Protein AF-R6DMI3-F1 (afdb_monomer)

Radius of gyration: 18.95 Å; Cα contacts (8 Å, |Δi|>4): 277; chains: 1; bounding box: 44×50×49 Å

Secondary structure (DSSP, 8-state):
-HHHHHHHHHHHHHHHHHHHHHTTS-TTS--EEEEEE-SS-HHHHTTTGGG--TT-EEEEEEETT-HHHH-HHHHHHHHTT-SSEEEEEEE-SSTTHHHHHHHHHHHHHHHHT--SEEEEE-S-THHHHHHHHHHTT--TT-EEEEESSHHHHHHH-GGG--SHHHHHHHHHHHHTHHHHHHHHHHHTS-TT-THHHHHHHHHHHHHHTTT--

Mean predicted aligned error: 10.92 Å

Foldseek 3Di:
DVLVVLVLVLVLVVVLVVLLVVPPDDPQAAEEEEQEACDPPNPQAAPLQLLFALRYEYEYEDEPPDPQVVDPVNVVVSVVSHNYHYHYHYFHDDVCRSVVVSLVVLLVCQVVVSHAEYEHADPDCVVVVSQVVSVVVHDPRHHYYYDPYVLVVCSVRVSRRNDPVSSLSSLCVVVPPVSVVVSVVVVPDDPPDPCVVVVSVVSVVVSVVVVVD

pLDDT: mean 75.06, std 20.6, range [31.08, 97.75]

Structure (mmCIF, N/CA/C/O backbone):
data_AF-R6DMI3-F1
#
_entry.id   AF-R6DMI3-F1
#
loop_
_atom_site.group_PDB
_atom_site.id
_atom_site.type_symbol
_atom_site.label_atom_id
_atom_site.label_alt_id
_atom_site.label_comp_id
_atom_site.label_asym_id
_atom_site.label_entity_id
_atom_site.label_seq_id
_atom_site.pdbx_PDB_ins_code
_atom_site.Cartn_x
_atom_site.Cartn_y
_atom_site.Cartn_z
_atom_site.occupancy
_atom_site.B_iso_or_equiv
_atom_site.auth_seq_id
_atom_site.auth_comp_id
_atom_site.auth_asym_id
_atom_site.auth_atom_id
_atom_site.pdbx_PDB_model_num
ATOM 1 N N . MET A 1 1 ? -0.113 27.212 10.946 1.00 39.00 1 MET A N 1
ATOM 2 C CA . MET A 1 1 ? 0.237 25.784 11.176 1.00 39.00 1 MET A CA 1
ATOM 3 C C . MET A 1 1 ? -0.730 25.039 12.102 1.00 39.00 1 MET A C 1
ATOM 5 O O . MET A 1 1 ? -1.186 23.983 11.696 1.00 39.00 1 MET A O 1
ATOM 9 N N . LYS A 1 2 ? -1.095 25.550 13.293 1.00 35.56 2 LYS A N 1
ATOM 10 C CA . LYS A 1 2 ? -1.994 24.836 14.233 1.00 35.56 2 LYS A CA 1
ATOM 11 C C . LYS A 1 2 ? -3.447 24.640 13.743 1.00 35.56 2 LYS A C 1
ATOM 13 O O . LYS A 1 2 ? -4.029 23.612 14.059 1.00 35.56 2 LYS A O 1
ATOM 18 N N . SER A 1 3 ? -4.011 25.569 12.961 1.00 38.94 3 SER A N 1
ATOM 19 C CA . SER A 1 3 ? -5.392 25.459 12.429 1.00 38.94 3 SER A CA 1
ATOM 20 C C . SER A 1 3 ? -5.532 24.365 11.350 1.00 38.94 3 SER A C 1
ATOM 22 O O . SER A 1 3 ? -6.476 23.583 11.394 1.00 38.94 3 SER A O 1
ATOM 24 N N . HIS A 1 4 ? -4.535 24.179 10.473 1.00 38.59 4 HIS A N 1
ATOM 25 C CA . HIS A 1 4 ? -4.580 23.125 9.445 1.00 38.59 4 HIS A CA 1
ATOM 26 C C . HIS A 1 4 ? -4.556 21.704 10.020 1.00 38.59 4 HIS A C 1
ATOM 28 O O . HIS A 1 4 ? -5.291 20.845 9.547 1.00 38.59 4 HIS A O 1
ATOM 34 N N . VAL A 1 5 ? -3.760 21.455 11.066 1.00 41.97 5 VAL A N 1
ATOM 35 C CA . VAL A 1 5 ? -3.725 20.146 11.750 1.00 41.97 5 VAL A CA 1
ATOM 36 C C . VAL A 1 5 ? -5.089 19.831 12.366 1.00 41.97 5 VAL A C 1
ATOM 38 O O . VAL A 1 5 ? -5.596 18.722 12.251 1.00 41.97 5 VAL A O 1
ATOM 41 N N . LEU A 1 6 ? -5.723 20.841 12.954 1.00 45.47 6 LEU A N 1
ATOM 42 C CA . LEU A 1 6 ? -7.049 20.760 13.557 1.00 45.47 6 LEU A CA 1
ATOM 43 C C . LEU A 1 6 ? -8.146 20.457 12.524 1.00 45.47 6 LEU A C 1
ATOM 45 O O . LEU A 1 6 ? -9.010 19.617 12.767 1.00 45.47 6 LEU A O 1
ATOM 49 N N . PHE A 1 7 ? -8.089 21.107 11.360 1.00 44.50 7 PHE A N 1
ATOM 50 C CA . PHE A 1 7 ? -9.008 20.877 10.244 1.00 44.50 7 PHE A CA 1
ATOM 51 C C . PHE A 1 7 ? -8.856 19.471 9.644 1.00 44.50 7 PHE A C 1
ATOM 53 O O . PHE A 1 7 ? -9.854 18.819 9.327 1.00 44.50 7 PHE A O 1
ATOM 60 N N . ILE A 1 8 ? -7.619 18.968 9.557 1.00 49.47 8 ILE A N 1
ATOM 61 C CA . ILE A 1 8 ? -7.330 17.593 9.134 1.00 49.47 8 ILE A CA 1
ATOM 62 C C . ILE A 1 8 ? -7.933 16.603 10.131 1.00 49.47 8 ILE A C 1
ATOM 64 O O . ILE A 1 8 ? -8.658 15.709 9.714 1.00 49.47 8 ILE A O 1
ATOM 68 N N . VAL A 1 9 ? -7.727 16.797 11.440 1.00 52.97 9 VAL A N 1
ATOM 69 C CA . VAL A 1 9 ? -8.314 15.936 12.485 1.00 52.97 9 VAL A CA 1
ATOM 70 C C . VAL A 1 9 ? -9.844 15.970 12.453 1.00 52.97 9 VAL A C 1
ATOM 72 O O . VAL A 1 9 ? -10.480 14.928 12.583 1.00 52.97 9 VAL A O 1
ATOM 75 N N . HIS A 1 10 ? -10.445 17.141 12.234 1.00 50.00 10 HIS A N 1
ATOM 76 C CA . HIS A 1 10 ? -11.896 17.291 12.114 1.00 50.00 10 HIS A CA 1
ATOM 77 C C . HIS A 1 10 ? -12.468 16.507 10.931 1.00 50.00 10 HIS A C 1
ATOM 79 O O . HIS A 1 10 ? -13.370 15.692 11.116 1.00 50.00 10 HIS A O 1
ATOM 85 N N . THR A 1 11 ? -11.923 16.735 9.735 1.00 51.03 11 THR A N 1
ATOM 86 C CA . THR A 1 11 ? -12.372 16.088 8.493 1.00 51.03 11 THR A CA 1
ATOM 87 C C . THR A 1 11 ? -12.155 14.578 8.565 1.00 51.03 11 THR A C 1
ATOM 89 O O . THR A 1 11 ? -13.016 13.794 8.178 1.00 51.03 11 THR A O 1
ATOM 92 N N . PHE A 1 12 ? -11.030 14.166 9.144 1.00 58.06 12 PHE A N 1
ATOM 93 C CA . PHE A 1 12 ? -10.654 12.772 9.319 1.00 58.06 12 PHE A CA 1
ATOM 94 C C . PHE A 1 12 ? -11.589 12.024 10.281 1.00 58.06 12 PHE A C 1
ATOM 96 O O . PHE A 1 12 ? -12.126 10.977 9.925 1.00 58.06 12 PHE A O 1
ATOM 103 N N . CYS A 1 13 ? -11.861 12.580 11.467 1.00 57.41 13 CYS A N 1
ATOM 104 C CA . CYS A 1 13 ? -12.809 11.985 12.410 1.00 57.41 13 CYS A CA 1
ATOM 105 C C . CYS A 1 13 ? -14.237 11.950 11.841 1.00 57.41 13 CYS A C 1
ATOM 107 O O . CYS A 1 13 ? -14.938 10.960 12.036 1.00 57.41 13 CYS A O 1
ATOM 109 N N . TYR A 1 14 ? -14.661 13.004 11.132 1.00 53.22 14 TYR A N 1
ATOM 110 C CA . TYR A 1 14 ? -15.992 13.088 10.525 1.00 53.22 14 TYR A CA 1
ATOM 111 C C . TYR A 1 14 ? -16.196 12.028 9.434 1.00 53.22 14 TYR A C 1
ATOM 113 O O . TYR A 1 14 ? -17.167 11.277 9.500 1.00 53.22 14 TYR A O 1
ATOM 121 N N . ASN A 1 15 ? -15.247 11.894 8.502 1.00 53.28 15 ASN A N 1
ATOM 122 C CA . ASN A 1 15 ? -15.331 10.913 7.416 1.00 53.28 15 ASN A CA 1
ATOM 123 C C . ASN A 1 15 ? -15.315 9.472 7.948 1.00 53.28 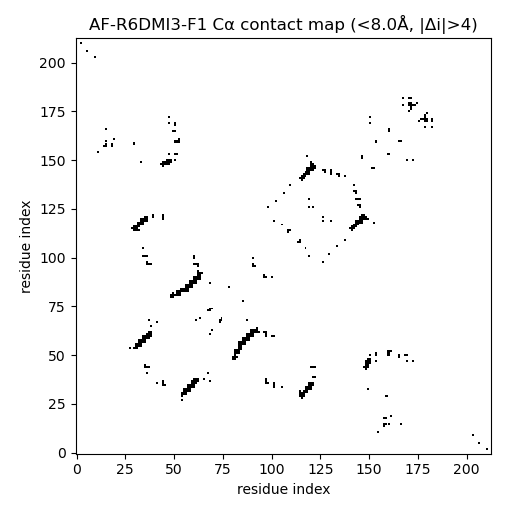15 ASN A C 1
ATOM 125 O O . ASN A 1 15 ? -16.103 8.640 7.506 1.00 53.28 15 ASN A O 1
ATOM 129 N N . ILE A 1 16 ? -14.483 9.178 8.953 1.00 55.62 16 ILE A N 1
ATOM 130 C CA . ILE A 1 16 ? -14.433 7.852 9.592 1.00 55.62 16 ILE A CA 1
ATOM 131 C C . ILE A 1 16 ? -15.749 7.505 10.303 1.00 55.62 16 ILE A C 1
ATOM 133 O O . ILE A 1 16 ? -16.222 6.371 10.227 1.00 55.62 16 ILE A O 1
ATOM 137 N N . LEU A 1 17 ? -16.365 8.474 10.985 1.00 52.34 17 LEU A N 1
ATOM 138 C CA . LEU A 1 17 ? -17.671 8.291 11.626 1.00 52.34 17 LEU A CA 1
ATOM 139 C C . LEU A 1 17 ? -18.786 8.072 10.604 1.00 52.34 17 LEU A C 1
ATOM 141 O O . LEU A 1 17 ? -19.656 7.232 10.826 1.00 52.34 17 LEU A O 1
ATOM 145 N N . GLU A 1 18 ? -18.756 8.796 9.488 1.00 49.81 18 GLU A N 1
ATOM 146 C CA . GLU A 1 18 ? -19.717 8.617 8.403 1.00 49.81 18 GLU A CA 1
ATOM 147 C C . GLU A 1 18 ? -19.586 7.229 7.758 1.00 49.81 18 GLU A C 1
ATOM 149 O O . GLU A 1 18 ? -20.588 6.560 7.518 1.00 49.81 18 GLU A O 1
ATOM 154 N N . ILE A 1 19 ? -18.360 6.738 7.578 1.00 51.06 19 ILE A N 1
ATOM 155 C CA . ILE A 1 19 ? -18.078 5.378 7.105 1.00 51.06 19 ILE A CA 1
ATOM 156 C C . ILE A 1 19 ? -18.616 4.318 8.063 1.00 51.06 19 ILE A C 1
ATOM 158 O O . ILE A 1 19 ? -19.260 3.371 7.616 1.00 51.06 19 ILE A O 1
ATOM 162 N N . ARG A 1 20 ? -18.424 4.490 9.378 1.00 46.38 20 ARG A N 1
ATOM 163 C CA . ARG A 1 20 ? -18.971 3.574 10.394 1.00 46.38 20 ARG A CA 1
ATOM 164 C C . ARG A 1 20 ? -20.503 3.538 10.361 1.00 46.38 20 ARG A C 1
ATOM 166 O O . ARG A 1 20 ? -21.088 2.489 10.603 1.00 46.38 20 ARG A O 1
ATOM 173 N N . LEU A 1 21 ? -21.145 4.662 10.032 1.00 42.94 21 LEU A N 1
ATOM 174 C CA . LEU A 1 21 ? -22.599 4.755 9.853 1.00 42.94 21 LEU A CA 1
ATOM 175 C C . LEU A 1 21 ? -23.078 4.169 8.512 1.00 42.94 21 LEU A C 1
ATOM 177 O O . LEU A 1 21 ? -24.191 3.656 8.446 1.00 42.94 21 LEU A O 1
ATOM 181 N N . ARG A 1 22 ? -22.251 4.208 7.459 1.00 43.84 22 ARG A N 1
ATOM 182 C CA . ARG A 1 22 ? -22.555 3.628 6.136 1.00 43.84 22 ARG A CA 1
ATOM 183 C C . ARG A 1 22 ? -22.272 2.120 6.048 1.00 43.84 22 ARG A C 1
ATOM 185 O O . ARG A 1 22 ? -22.816 1.462 5.165 1.00 43.84 22 ARG A O 1
ATOM 192 N N . LYS A 1 23 ? -21.495 1.547 6.977 1.00 46.97 23 LYS A N 1
ATOM 193 C CA . LYS A 1 23 ? -21.085 0.125 7.015 1.00 46.97 23 LYS A CA 1
ATOM 194 C C . LYS A 1 23 ? -22.177 -0.879 7.415 1.00 46.97 23 LYS A C 1
ATOM 196 O O . LYS A 1 23 ? -21.903 -1.897 8.040 1.00 46.97 23 LYS A O 1
ATOM 201 N N . VAL A 1 24 ? -23.418 -0.614 7.015 1.00 46.47 24 VAL A N 1
ATOM 202 C CA . VAL A 1 24 ? -24.491 -1.615 7.034 1.00 46.47 24 VAL A CA 1
ATOM 203 C C . VAL A 1 24 ? -24.599 -2.347 5.689 1.00 46.47 24 VAL A C 1
ATOM 205 O O . VAL A 1 24 ? -25.238 -3.390 5.664 1.00 46.47 24 VAL A O 1
ATOM 208 N N . HIS A 1 25 ? -23.949 -1.919 4.593 1.00 38.81 25 HIS A N 1
ATOM 209 C CA . HIS A 1 25 ? -24.013 -2.641 3.308 1.00 38.81 25 HIS A CA 1
ATOM 210 C C . HIS A 1 25 ? -22.678 -2.721 2.529 1.00 38.81 25 HIS A C 1
ATOM 212 O O . HIS A 1 25 ? -22.048 -1.709 2.241 1.00 38.81 25 HIS A O 1
ATOM 218 N N . ASN A 1 26 ? -22.377 -3.960 2.112 1.00 47.69 26 ASN A N 1
ATOM 219 C CA . ASN A 1 26 ? -21.522 -4.445 1.014 1.00 47.69 26 ASN A CA 1
ATOM 220 C C . ASN A 1 26 ? -19.988 -4.570 1.217 1.00 47.69 26 ASN A C 1
ATOM 222 O O . ASN A 1 26 ? -19.221 -3.632 1.024 1.00 47.69 26 ASN A O 1
ATOM 226 N N . GLU A 1 27 ? -19.537 -5.799 1.504 1.00 48.25 27 GLU A N 1
ATOM 227 C CA . GLU A 1 27 ? -18.136 -6.203 1.748 1.00 48.25 27 GLU A CA 1
ATOM 228 C C . GLU A 1 27 ? -17.270 -6.324 0.474 1.00 48.25 27 GLU A C 1
ATOM 230 O O . GLU A 1 27 ? -16.048 -6.384 0.565 1.00 48.25 27 GLU A O 1
ATOM 235 N N . ARG A 1 28 ? -17.868 -6.347 -0.727 1.00 46.28 28 ARG A N 1
ATOM 236 C CA . ARG A 1 28 ? -17.134 -6.542 -1.999 1.00 46.28 28 ARG A CA 1
ATOM 237 C C . ARG A 1 28 ? -16.813 -5.262 -2.767 1.00 46.28 28 ARG A C 1
ATOM 239 O O . ARG A 1 28 ? -16.091 -5.310 -3.754 1.00 46.28 28 ARG A O 1
ATOM 246 N N . GLU A 1 29 ? -17.344 -4.119 -2.348 1.00 56.66 29 GLU A N 1
ATOM 247 C CA . GLU A 1 29 ? -17.316 -2.905 -3.167 1.00 56.66 29 GLU A CA 1
ATOM 248 C C . GLU A 1 29 ? -16.118 -1.974 -2.940 1.00 56.66 29 GLU A C 1
ATOM 250 O O . GLU A 1 29 ? -15.987 -1.016 -3.693 1.00 56.66 29 GLU A O 1
ATOM 255 N N . ASN A 1 30 ? -15.241 -2.224 -1.962 1.00 62.28 30 ASN A N 1
ATOM 256 C CA . ASN A 1 30 ? -14.213 -1.254 -1.541 1.00 62.28 30 ASN A CA 1
ATOM 257 C C . ASN A 1 30 ? -12.767 -1.780 -1.603 1.00 62.28 30 ASN A C 1
ATOM 259 O O . ASN A 1 30 ? -11.910 -1.268 -0.892 1.00 62.28 30 ASN A O 1
ATOM 263 N N . MET A 1 31 ? -12.477 -2.795 -2.425 1.00 80.75 31 MET A N 1
ATOM 264 C CA . MET A 1 31 ? -11.120 -3.346 -2.524 1.00 80.75 31 MET A CA 1
ATOM 265 C C . MET A 1 31 ? -10.134 -2.344 -3.143 1.00 80.75 31 MET A C 1
ATOM 267 O O . MET A 1 31 ? -10.324 -1.903 -4.286 1.00 80.75 31 MET A O 1
ATOM 271 N N . ALA A 1 32 ? -9.050 -2.057 -2.413 1.00 89.56 32 ALA A N 1
ATOM 272 C CA . ALA A 1 32 ? -7.909 -1.297 -2.904 1.00 89.56 32 ALA A CA 1
ATOM 273 C C . ALA A 1 32 ? -6.692 -2.202 -3.168 1.00 89.56 32 ALA A C 1
ATOM 275 O O . ALA A 1 32 ? -6.396 -3.133 -2.417 1.00 89.56 32 ALA A O 1
ATOM 276 N N . ILE A 1 33 ? -5.952 -1.899 -4.236 1.00 94.56 33 ILE A N 1
ATOM 277 C CA . ILE A 1 33 ? -4.694 -2.572 -4.576 1.00 94.56 33 ILE A CA 1
ATOM 278 C C . ILE A 1 33 ? -3.533 -1.595 -4.406 1.00 94.56 33 ILE A C 1
ATOM 280 O O . ILE A 1 33 ? -3.524 -0.510 -4.986 1.00 94.56 33 ILE A O 1
ATOM 284 N N . TYR A 1 34 ? -2.516 -2.003 -3.654 1.00 96.38 34 TYR A N 1
ATOM 285 C CA . TYR A 1 34 ? -1.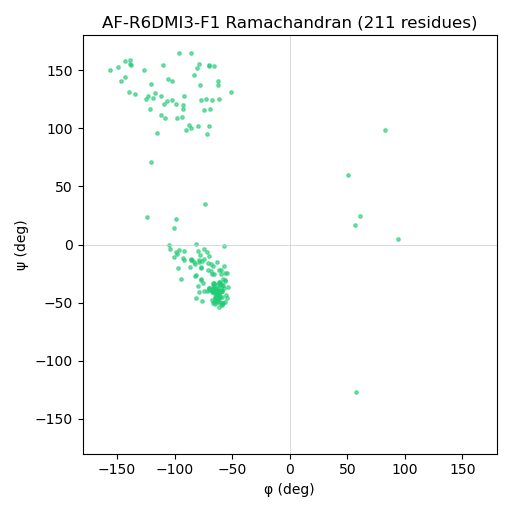304 -1.234 -3.398 1.00 96.38 34 TYR A CA 1
ATOM 286 C C . TYR A 1 34 ? -0.126 -1.851 -4.152 1.00 96.38 34 TYR A C 1
ATOM 288 O O . TYR A 1 34 ? 0.374 -2.913 -3.781 1.00 96.38 34 TYR A O 1
ATOM 296 N N . PHE A 1 35 ? 0.348 -1.172 -5.194 1.00 97.56 35 PHE A N 1
ATOM 297 C CA . PHE A 1 35 ? 1.563 -1.532 -5.920 1.00 97.56 35 PHE A CA 1
ATOM 298 C C . PHE A 1 35 ? 2.756 -0.773 -5.356 1.00 97.56 35 PHE A C 1
ATOM 300 O O . PHE A 1 35 ? 2.854 0.439 -5.521 1.00 97.56 35 PHE A O 1
ATOM 307 N N . ILE A 1 36 ? 3.652 -1.480 -4.673 1.00 96.94 36 ILE A N 1
ATOM 308 C CA . ILE A 1 36 ? 4.747 -0.877 -3.914 1.00 96.94 36 ILE A CA 1
ATOM 309 C C . ILE A 1 36 ? 6.057 -0.982 -4.683 1.00 96.94 36 ILE A C 1
ATOM 311 O O . ILE A 1 36 ? 6.504 -2.086 -5.001 1.00 96.94 36 ILE A O 1
ATOM 315 N N . ASP A 1 37 ? 6.698 0.167 -4.895 1.00 95.31 37 ASP A N 1
ATOM 316 C CA . ASP A 1 37 ? 8.117 0.250 -5.234 1.00 95.31 37 ASP A CA 1
ATOM 317 C C . ASP A 1 37 ? 8.940 -0.138 -4.001 1.00 95.31 37 ASP A C 1
ATOM 319 O O . ASP A 1 37 ? 9.059 0.614 -3.032 1.00 95.31 37 ASP A O 1
ATOM 323 N N . GLY A 1 38 ? 9.454 -1.362 -3.998 1.00 92.19 38 GLY A N 1
ATOM 324 C CA . GLY A 1 38 ? 10.183 -1.929 -2.874 1.00 92.19 38 GLY A CA 1
ATOM 325 C C . GLY A 1 38 ? 11.672 -1.584 -2.839 1.00 92.19 38 GLY A C 1
ATOM 326 O O . GLY A 1 38 ? 12.322 -1.827 -1.820 1.00 92.19 38 GLY A O 1
ATOM 327 N N . ASP A 1 39 ? 12.251 -1.047 -3.911 1.00 87.25 39 ASP A N 1
ATOM 328 C CA . ASP A 1 39 ? 13.692 -0.765 -3.958 1.00 87.25 39 ASP A CA 1
ATOM 329 C C . ASP A 1 39 ? 14.051 0.529 -3.236 1.00 87.25 39 ASP A C 1
ATOM 331 O O . ASP A 1 39 ? 15.072 0.599 -2.545 1.00 87.25 39 ASP A O 1
ATOM 335 N N . ASN A 1 40 ? 13.173 1.521 -3.323 1.00 78.50 40 ASN A N 1
ATOM 336 C CA . ASN A 1 40 ? 13.351 2.795 -2.657 1.00 78.50 40 ASN A CA 1
ATOM 337 C C . ASN A 1 40 ? 12.664 2.753 -1.287 1.00 78.50 40 ASN A C 1
ATOM 339 O O . ASN A 1 40 ? 11.455 2.618 -1.200 1.00 78.50 40 ASN A O 1
ATOM 343 N N . ASN A 1 41 ? 13.418 2.878 -0.192 1.00 83.38 41 ASN A N 1
ATOM 344 C CA . ASN A 1 41 ? 12.871 2.998 1.170 1.00 83.38 41 ASN A CA 1
ATOM 345 C C . ASN A 1 41 ? 11.831 1.914 1.562 1.00 83.38 41 ASN A C 1
ATOM 347 O O . ASN A 1 41 ? 10.717 2.244 1.981 1.00 83.38 41 ASN A O 1
ATOM 351 N N . PRO A 1 42 ? 12.196 0.616 1.546 1.00 83.88 42 PRO A N 1
ATOM 352 C CA . PRO A 1 42 ? 11.257 -0.504 1.706 1.00 83.88 42 PRO A CA 1
ATOM 353 C C . PRO A 1 42 ? 10.418 -0.467 2.995 1.00 83.88 42 PRO A C 1
ATOM 355 O O . PRO A 1 42 ? 9.279 -0.925 3.032 1.00 83.88 42 PRO A O 1
ATOM 358 N N . LYS A 1 43 ? 10.964 0.088 4.082 1.00 89.69 43 LYS A N 1
ATOM 359 C CA . LYS A 1 43 ? 10.244 0.225 5.358 1.00 89.69 43 LYS A CA 1
ATOM 360 C C . LYS A 1 43 ? 9.309 1.431 5.400 1.00 89.69 43 LYS A C 1
ATOM 362 O O . LYS A 1 43 ? 8.370 1.432 6.186 1.00 89.69 43 LYS A O 1
ATOM 367 N N . GLU A 1 44 ? 9.595 2.466 4.615 1.00 90.19 44 GLU A N 1
ATOM 368 C CA . GLU A 1 44 ? 8.802 3.694 4.611 1.00 90.19 44 GLU A CA 1
ATOM 369 C C . GLU A 1 44 ? 7.501 3.480 3.846 1.00 90.19 44 GLU A C 1
ATOM 371 O O . GLU A 1 44 ? 6.427 3.762 4.370 1.00 90.19 44 GLU A O 1
ATOM 376 N N . HIS A 1 45 ? 7.590 2.914 2.641 1.00 92.94 45 HIS A N 1
ATOM 377 C CA . HIS A 1 45 ? 6.435 2.743 1.762 1.00 92.94 45 HIS A CA 1
ATOM 378 C C . HIS A 1 45 ? 5.351 1.843 2.377 1.00 92.94 45 HIS A C 1
ATOM 380 O O . HIS A 1 45 ? 4.162 2.098 2.196 1.00 92.94 45 HIS A O 1
ATOM 386 N N . ILE A 1 46 ? 5.741 0.853 3.187 1.00 93.94 46 ILE A N 1
ATOM 387 C CA . ILE A 1 46 ? 4.802 -0.054 3.867 1.00 93.94 46 ILE A CA 1
ATOM 388 C C . ILE A 1 46 ? 4.182 0.521 5.154 1.00 93.94 46 ILE A C 1
ATOM 390 O O . ILE A 1 46 ? 3.411 -0.171 5.814 1.00 93.94 46 ILE A O 1
ATOM 394 N N . LYS A 1 47 ? 4.502 1.755 5.568 1.00 91.50 47 LYS A N 1
ATOM 395 C CA . LYS A 1 47 ? 3.896 2.333 6.780 1.00 91.50 47 LYS A CA 1
ATOM 396 C C . LYS A 1 47 ? 2.380 2.452 6.635 1.00 91.50 47 LYS A C 1
ATOM 398 O O . LYS A 1 47 ? 1.898 3.127 5.721 1.00 91.50 47 LYS A O 1
ATOM 403 N N . GLY A 1 48 ? 1.646 1.876 7.587 1.00 88.38 48 GLY A N 1
ATOM 404 C CA . GLY A 1 48 ? 0.188 1.809 7.570 1.00 88.38 48 GLY A CA 1
ATOM 405 C C . GLY A 1 48 ? -0.369 0.519 6.973 1.00 88.38 48 GLY A C 1
ATOM 406 O O . GLY A 1 48 ? -1.583 0.423 6.841 1.00 88.38 48 GLY A O 1
ATOM 407 N N . ILE A 1 49 ? 0.472 -0.462 6.619 1.00 93.19 49 ILE A N 1
ATOM 408 C CA . ILE A 1 49 ? 0.016 -1.774 6.130 1.00 93.19 49 ILE A CA 1
ATOM 409 C C . ILE A 1 49 ? -0.923 -2.470 7.124 1.00 93.19 49 ILE A C 1
ATOM 411 O O . ILE A 1 49 ? -1.843 -3.180 6.731 1.00 93.19 49 ILE A O 1
ATOM 415 N N . GLU A 1 50 ? -0.734 -2.214 8.415 1.00 90.75 50 GLU A N 1
ATOM 416 C CA . GLU A 1 50 ? -1.532 -2.757 9.509 1.00 90.75 50 GLU A CA 1
ATOM 417 C C . GLU A 1 50 ? -2.967 -2.213 9.587 1.00 90.75 50 GLU A C 1
ATOM 419 O O . GLU A 1 50 ? -3.795 -2.711 10.348 1.00 90.75 50 GLU A O 1
ATOM 424 N N . LEU A 1 51 ? -3.272 -1.183 8.795 1.00 84.75 51 LEU A N 1
ATOM 425 C CA . LEU A 1 51 ? -4.598 -0.578 8.707 1.00 84.75 51 LEU A CA 1
ATOM 426 C C . LEU A 1 51 ? -5.467 -1.199 7.613 1.00 84.75 51 LEU A C 1
ATOM 428 O O . LEU A 1 51 ? -6.667 -0.934 7.592 1.00 84.75 51 LEU A O 1
ATOM 432 N N . LEU A 1 52 ? -4.874 -1.990 6.716 1.00 88.06 52 LEU A N 1
ATOM 433 C CA . LEU A 1 52 ? -5.581 -2.591 5.590 1.00 88.06 52 LEU A CA 1
ATOM 434 C C . LEU A 1 52 ? -6.549 -3.685 6.052 1.00 88.06 52 LEU A C 1
ATOM 436 O O . LEU A 1 52 ? -6.381 -4.280 7.124 1.00 88.06 52 LEU A O 1
ATOM 440 N N . ALA A 1 53 ? -7.596 -3.905 5.265 1.00 84.56 53 ALA A N 1
ATOM 441 C CA . ALA A 1 53 ? -8.604 -4.927 5.513 1.00 84.56 53 ALA A CA 1
ATOM 442 C C . ALA A 1 53 ? -8.291 -6.209 4.726 1.00 84.56 53 ALA A C 1
ATOM 444 O O . ALA A 1 53 ? -7.504 -6.199 3.782 1.00 84.56 53 ALA A O 1
ATOM 445 N N . ALA A 1 54 ? -8.942 -7.319 5.085 1.00 86.25 54 ALA A N 1
ATOM 446 C CA . ALA A 1 54 ? -8.746 -8.615 4.425 1.00 86.25 54 ALA A CA 1
ATOM 447 C C . ALA A 1 54 ? -9.082 -8.617 2.921 1.00 86.25 54 ALA A C 1
ATOM 449 O O . ALA A 1 54 ? -8.601 -9.475 2.185 1.00 86.25 54 ALA A O 1
ATOM 450 N N . GLY A 1 55 ? -9.908 -7.668 2.471 1.00 85.69 55 GLY A N 1
ATOM 451 C CA . GLY A 1 55 ? -10.230 -7.490 1.058 1.00 85.69 55 GLY A CA 1
ATOM 452 C C . GLY A 1 55 ? -9.136 -6.792 0.250 1.00 85.69 55 GLY A C 1
ATOM 453 O O . GLY A 1 55 ? -9.153 -6.919 -0.964 1.00 85.69 55 GLY A O 1
ATOM 454 N N . ASP A 1 56 ? -8.202 -6.072 0.879 1.00 90.31 56 ASP A N 1
ATOM 455 C CA . ASP A 1 56 ? -7.166 -5.317 0.168 1.00 90.31 56 ASP A CA 1
ATOM 456 C C . ASP A 1 56 ? -6.022 -6.220 -0.318 1.00 90.31 56 ASP A C 1
ATOM 458 O O . ASP A 1 56 ? -5.709 -7.260 0.272 1.00 90.31 56 ASP A O 1
ATOM 462 N N . GLU A 1 57 ? -5.325 -5.776 -1.367 1.00 94.69 57 GLU A N 1
ATOM 463 C CA . GLU A 1 57 ? -4.131 -6.450 -1.878 1.00 94.69 57 GLU A CA 1
ATOM 464 C C . GLU A 1 57 ? -2.900 -5.543 -1.836 1.00 94.69 57 GLU A C 1
ATOM 466 O O . GLU A 1 57 ? -2.932 -4.381 -2.236 1.00 94.69 57 GLU A O 1
ATOM 471 N N . VAL A 1 58 ? -1.763 -6.107 -1.437 1.00 96.69 58 VAL A N 1
ATOM 472 C CA . VAL A 1 58 ? -0.459 -5.443 -1.436 1.00 96.69 58 VAL A CA 1
ATOM 473 C C . VAL A 1 58 ? 0.505 -6.235 -2.305 1.00 96.69 58 VAL A C 1
ATOM 475 O O . VAL A 1 58 ? 0.870 -7.361 -1.983 1.00 96.69 58 VAL A O 1
ATOM 478 N N . HIS A 1 59 ? 0.979 -5.633 -3.390 1.00 97.75 59 HIS A N 1
ATOM 479 C CA . HIS A 1 59 ? 1.966 -6.230 -4.288 1.00 97.75 59 HIS A CA 1
ATOM 480 C C . HIS A 1 59 ? 3.276 -5.459 -4.187 1.00 97.75 59 HIS A C 1
ATOM 482 O O . HIS A 1 59 ? 3.375 -4.311 -4.616 1.00 97.75 59 HIS A O 1
ATOM 488 N N . ILE A 1 60 ? 4.295 -6.097 -3.620 1.00 97.75 60 ILE A N 1
ATOM 489 C CA . ILE A 1 60 ? 5.611 -5.500 -3.388 1.00 97.75 60 ILE A CA 1
ATOM 490 C C . ILE A 1 60 ? 6.547 -5.918 -4.514 1.00 97.75 60 ILE A C 1
ATOM 492 O O . ILE A 1 60 ? 6.959 -7.081 -4.578 1.00 97.75 60 ILE A O 1
ATOM 496 N N . PHE A 1 61 ? 6.897 -4.970 -5.381 1.00 97.12 61 PHE A N 1
ATOM 497 C CA . PHE A 1 61 ? 7.846 -5.167 -6.471 1.00 97.12 61 PHE A CA 1
ATOM 498 C C . PHE A 1 61 ? 9.245 -4.789 -6.007 1.00 97.12 61 PHE A C 1
ATOM 500 O O . PHE A 1 61 ? 9.455 -3.706 -5.475 1.00 97.12 61 PHE A O 1
ATOM 507 N N . TYR A 1 62 ? 10.216 -5.679 -6.184 1.00 95.94 62 TYR A N 1
ATOM 508 C CA . TYR A 1 62 ? 11.586 -5.434 -5.731 1.00 95.94 62 TYR A CA 1
ATOM 509 C C . TYR A 1 62 ? 12.591 -6.083 -6.669 1.00 95.94 62 TYR A C 1
ATOM 511 O O . TYR A 1 62 ? 12.379 -7.202 -7.151 1.00 95.94 62 TYR A O 1
ATOM 519 N N . ALA A 1 63 ? 13.704 -5.401 -6.928 1.00 94.00 63 ALA A N 1
ATOM 520 C CA . ALA A 1 63 ? 14.743 -5.957 -7.774 1.00 94.00 63 ALA A CA 1
ATOM 521 C C . ALA A 1 63 ? 15.457 -7.110 -7.069 1.00 94.00 63 ALA A C 1
ATOM 523 O O . ALA A 1 63 ? 15.582 -7.162 -5.844 1.00 94.00 63 ALA A O 1
ATOM 524 N N . ALA A 1 64 ? 16.020 -8.024 -7.854 1.00 89.88 64 ALA A N 1
ATOM 525 C CA . ALA A 1 64 ? 16.769 -9.162 -7.336 1.00 89.88 64 ALA A CA 1
ATOM 526 C C . ALA A 1 64 ? 17.963 -8.780 -6.438 1.00 89.88 64 ALA A C 1
ATOM 528 O O . ALA A 1 64 ? 18.426 -9.623 -5.677 1.00 89.88 64 ALA A O 1
ATOM 529 N N . LYS A 1 65 ? 18.451 -7.534 -6.509 1.00 89.31 65 LYS A N 1
ATOM 530 C CA . LYS A 1 65 ? 19.506 -6.986 -5.637 1.00 89.31 65 LYS A CA 1
ATOM 531 C C . LYS A 1 65 ? 19.013 -6.555 -4.245 1.00 89.31 65 LYS A C 1
ATOM 533 O O . LYS A 1 65 ? 19.831 -6.293 -3.368 1.00 89.31 65 LYS A O 1
ATOM 538 N N . ASN A 1 66 ? 17.702 -6.454 -4.030 1.00 89.00 66 ASN A N 1
ATOM 539 C CA . ASN A 1 66 ? 17.116 -5.960 -2.789 1.00 89.00 66 ASN A CA 1
ATOM 540 C C . ASN A 1 66 ? 17.110 -7.042 -1.703 1.00 89.00 66 ASN A C 1
ATOM 542 O O . ASN A 1 66 ? 16.273 -7.945 -1.679 1.00 89.00 66 ASN A O 1
ATOM 546 N N . THR A 1 67 ? 18.052 -6.940 -0.770 1.00 90.25 67 THR A N 1
ATOM 547 C CA . THR A 1 67 ? 18.241 -7.929 0.300 1.00 90.25 67 THR A CA 1
ATOM 548 C C . THR A 1 67 ? 17.131 -7.911 1.351 1.00 90.25 67 THR A C 1
ATOM 550 O O . THR A 1 67 ? 16.913 -8.924 2.018 1.00 90.25 67 THR A O 1
ATOM 553 N N . TYR A 1 68 ? 16.393 -6.803 1.492 1.00 93.06 68 TYR A N 1
ATOM 554 C CA . TYR A 1 68 ? 15.340 -6.681 2.497 1.00 93.06 68 TYR A CA 1
ATOM 555 C C . TYR A 1 68 ? 14.178 -7.633 2.201 1.00 93.06 68 TYR A C 1
ATOM 557 O O . TYR A 1 68 ? 13.807 -8.416 3.077 1.00 93.06 68 TYR A O 1
ATOM 565 N N . TYR A 1 69 ? 13.665 -7.627 0.968 1.00 93.75 69 TYR A N 1
ATOM 566 C CA . TYR A 1 69 ? 12.554 -8.493 0.554 1.00 93.75 69 TYR A CA 1
ATOM 567 C C . TYR A 1 69 ? 12.984 -9.889 0.091 1.00 93.75 69 TYR A C 1
ATOM 569 O O . TYR A 1 69 ? 12.144 -10.781 -0.000 1.00 93.75 69 TYR A O 1
ATOM 577 N N . LEU A 1 70 ? 14.279 -10.130 -0.142 1.00 92.31 70 LEU A N 1
ATOM 578 C CA . LEU A 1 70 ? 14.801 -11.495 -0.289 1.00 92.31 70 LEU A CA 1
ATOM 579 C C . LEU A 1 70 ? 14.741 -12.295 1.020 1.00 92.31 70 LEU A C 1
ATOM 581 O O . LEU A 1 70 ? 14.686 -13.520 0.986 1.00 92.31 70 LEU A O 1
ATOM 585 N N . SER A 1 71 ? 14.754 -11.622 2.172 1.00 94.62 71 SER A N 1
ATOM 586 C CA . SER A 1 71 ? 14.707 -12.286 3.471 1.00 94.62 71 SER A CA 1
ATOM 587 C C . SER A 1 71 ? 13.307 -12.815 3.790 1.00 94.62 71 SER A C 1
ATOM 589 O O . SER A 1 71 ? 12.383 -12.041 4.045 1.00 94.62 71 SER A O 1
ATOM 591 N N . ASP A 1 72 ? 13.168 -14.138 3.899 1.00 94.62 72 ASP A N 1
ATOM 592 C CA . ASP A 1 72 ? 11.936 -14.795 4.366 1.00 94.62 72 ASP A CA 1
ATOM 593 C C . ASP A 1 72 ? 11.452 -14.273 5.712 1.00 94.62 72 ASP A C 1
ATOM 595 O O . ASP A 1 72 ? 10.250 -14.129 5.928 1.00 94.62 72 ASP A O 1
ATOM 599 N N . LYS A 1 73 ? 12.386 -13.957 6.612 1.00 96.50 73 LYS A N 1
ATOM 600 C CA . LYS A 1 73 ? 12.069 -13.394 7.923 1.00 96.50 73 LYS A CA 1
ATOM 601 C C . LYS A 1 73 ? 11.357 -12.049 7.785 1.00 96.50 73 LYS A C 1
ATOM 603 O O . LYS A 1 73 ? 10.332 -11.845 8.427 1.00 96.50 73 LYS A O 1
ATOM 608 N N . ASN A 1 74 ? 11.873 -11.152 6.943 1.00 95.31 74 ASN A N 1
ATOM 609 C CA . ASN A 1 74 ? 11.255 -9.844 6.724 1.00 95.31 74 ASN A CA 1
ATOM 610 C C . ASN A 1 74 ? 9.907 -9.980 6.012 1.00 95.31 74 ASN A C 1
ATOM 612 O O . ASN A 1 74 ? 8.950 -9.322 6.409 1.00 95.31 74 ASN A O 1
ATOM 616 N N . ARG A 1 75 ? 9.808 -10.868 5.013 1.00 96.12 75 ARG A N 1
ATOM 617 C CA . ARG A 1 75 ? 8.544 -11.133 4.313 1.00 96.12 75 ARG A CA 1
ATOM 618 C C . ARG A 1 75 ? 7.456 -11.619 5.271 1.00 96.12 75 ARG A C 1
ATOM 620 O O . ARG A 1 75 ? 6.390 -11.021 5.348 1.00 96.12 75 ARG A O 1
ATOM 627 N N . LYS A 1 76 ? 7.758 -12.639 6.080 1.00 96.31 76 LYS A N 1
ATOM 628 C CA . LYS A 1 76 ? 6.830 -13.164 7.095 1.00 96.31 76 LYS A CA 1
ATOM 629 C C . LYS A 1 76 ? 6.442 -12.110 8.133 1.00 96.31 76 LYS A C 1
ATOM 631 O O . LYS A 1 76 ? 5.277 -12.044 8.508 1.00 96.31 76 LYS A O 1
ATOM 636 N N . ALA A 1 77 ? 7.388 -11.273 8.566 1.00 95.94 77 ALA A N 1
ATOM 637 C CA . ALA A 1 77 ? 7.098 -10.191 9.504 1.00 95.94 77 ALA A CA 1
ATOM 638 C C . ALA A 1 77 ? 6.077 -9.197 8.928 1.00 95.94 77 ALA A C 1
ATOM 640 O O . ALA A 1 77 ? 5.112 -8.869 9.605 1.00 95.94 77 ALA A O 1
ATOM 641 N N . ILE A 1 78 ? 6.235 -8.779 7.670 1.00 95.69 78 ILE A N 1
ATOM 642 C CA . ILE A 1 78 ? 5.293 -7.863 7.007 1.00 95.69 78 ILE A CA 1
ATOM 643 C C . ILE A 1 78 ? 3.919 -8.517 6.837 1.00 95.69 78 ILE A C 1
ATOM 645 O O . ILE A 1 78 ? 2.915 -7.898 7.167 1.00 95.69 78 ILE A O 1
ATOM 649 N N . MET A 1 79 ? 3.870 -9.775 6.387 1.00 96.00 79 MET A N 1
ATOM 650 C CA . MET A 1 79 ? 2.608 -10.517 6.265 1.00 96.00 79 MET A CA 1
ATOM 651 C C . MET A 1 79 ? 1.865 -10.622 7.602 1.00 96.00 79 MET A C 1
ATOM 653 O O . MET A 1 79 ? 0.647 -10.554 7.624 1.00 96.00 79 MET A O 1
ATOM 657 N N . SER A 1 80 ? 2.582 -10.740 8.725 1.00 96.06 80 SER A N 1
ATOM 658 C CA . SER A 1 80 ? 1.956 -10.801 10.054 1.00 96.06 80 SER A CA 1
ATOM 659 C C . SER A 1 80 ? 1.413 -9.463 10.566 1.00 96.06 80 SER A C 1
ATOM 661 O O . SER A 1 80 ? 0.708 -9.442 11.569 1.00 96.06 80 SER A O 1
ATOM 663 N N . MET A 1 81 ? 1.755 -8.345 9.917 1.00 93.50 81 MET A N 1
ATOM 664 C CA . MET A 1 81 ? 1.296 -7.015 10.327 1.00 93.50 81 MET A CA 1
ATOM 665 C C . MET A 1 81 ? -0.095 -6.672 9.794 1.00 93.50 81 MET A C 1
ATOM 667 O O . MET A 1 81 ? -0.662 -5.691 10.256 1.00 93.50 81 MET A O 1
ATOM 671 N N . THR A 1 82 ? -0.621 -7.411 8.816 1.00 92.69 82 THR A N 1
ATOM 672 C CA . THR A 1 82 ? -1.817 -7.019 8.065 1.00 92.69 82 THR A CA 1
ATOM 673 C C . THR A 1 82 ? -2.757 -8.192 7.819 1.00 92.69 82 THR A C 1
ATOM 675 O O . THR A 1 82 ? -2.337 -9.345 7.798 1.00 92.69 82 THR A O 1
ATOM 678 N N . GLU A 1 83 ? -4.033 -7.877 7.623 1.00 89.88 83 GLU A N 1
ATOM 679 C CA . GLU A 1 83 ? -5.060 -8.827 7.183 1.00 89.88 83 GLU A CA 1
ATOM 680 C C . GLU A 1 83 ? -5.113 -8.935 5.650 1.00 89.88 83 GLU A C 1
ATOM 682 O O . GLU A 1 83 ? -5.638 -9.915 5.128 1.00 89.88 83 GLU A O 1
ATOM 687 N N . ALA A 1 84 ? -4.564 -7.944 4.937 1.00 92.44 84 ALA A N 1
ATOM 688 C CA . ALA A 1 84 ? -4.555 -7.877 3.480 1.00 92.44 84 ALA A CA 1
ATOM 689 C C . ALA A 1 84 ? -3.712 -8.990 2.840 1.00 92.44 84 ALA A C 1
ATOM 691 O O . ALA A 1 84 ? -2.716 -9.462 3.402 1.00 92.44 84 ALA A O 1
ATOM 692 N N . GLY A 1 85 ? -4.052 -9.359 1.604 1.00 94.62 85 GLY A N 1
ATOM 693 C CA . GLY A 1 85 ? -3.2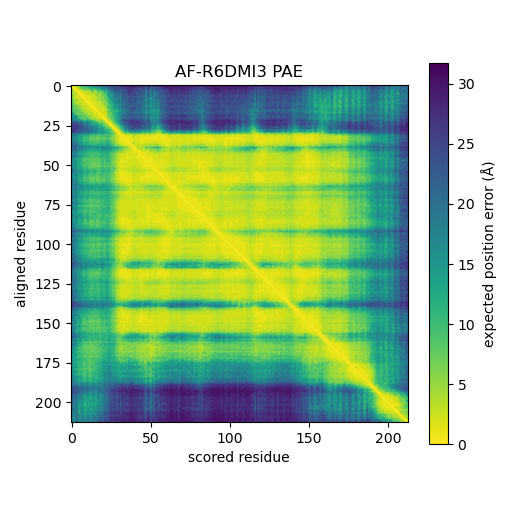43 -10.283 0.813 1.00 94.62 85 GLY A CA 1
ATOM 694 C C . GLY A 1 85 ? -1.917 -9.641 0.401 1.00 94.62 85 GLY A C 1
ATOM 695 O O . GLY A 1 85 ? -1.914 -8.677 -0.360 1.00 94.62 85 GLY A O 1
ATOM 696 N N . VAL A 1 86 ? -0.777 -10.171 0.862 1.00 97.56 86 VAL A N 1
ATOM 697 C CA . VAL A 1 86 ? 0.559 -9.638 0.523 1.00 97.56 86 VAL A CA 1
ATOM 698 C C . VAL A 1 86 ? 1.289 -10.550 -0.465 1.00 97.56 86 VAL A C 1
ATOM 700 O O . VAL A 1 86 ? 1.554 -11.720 -0.184 1.00 97.56 86 VAL A O 1
ATOM 703 N N . PHE A 1 87 ? 1.696 -9.986 -1.601 1.00 97.38 87 PHE A N 1
ATOM 704 C CA . PHE A 1 87 ? 2.352 -10.684 -2.702 1.00 97.38 87 PHE A CA 1
ATOM 705 C C . PHE A 1 87 ? 3.713 -10.063 -3.021 1.00 97.38 87 PHE A C 1
ATOM 707 O O . PHE A 1 87 ? 3.838 -8.868 -3.273 1.00 97.38 87 PHE A O 1
ATOM 714 N N . TYR A 1 88 ? 4.749 -10.896 -3.069 1.00 97.38 88 TYR A N 1
ATOM 715 C CA . TYR A 1 88 ? 6.117 -10.475 -3.368 1.00 97.38 88 TYR A CA 1
ATOM 716 C C . TYR A 1 88 ? 6.452 -10.749 -4.834 1.00 97.38 88 TYR A C 1
ATOM 718 O O . TYR A 1 88 ? 6.416 -11.897 -5.278 1.00 97.38 88 TYR A O 1
ATOM 726 N N . LYS A 1 89 ? 6.803 -9.701 -5.582 1.00 96.62 89 LYS A N 1
ATOM 727 C CA . LYS A 1 89 ? 7.110 -9.753 -7.014 1.00 96.62 89 LYS A CA 1
ATOM 728 C C . LYS A 1 89 ? 8.578 -9.392 -7.236 1.00 96.62 89 LYS A C 1
ATOM 730 O O . LYS A 1 89 ? 8.959 -8.226 -7.299 1.00 96.62 89 LYS A O 1
ATOM 735 N N . LYS A 1 90 ? 9.421 -10.419 -7.332 1.00 95.94 90 LY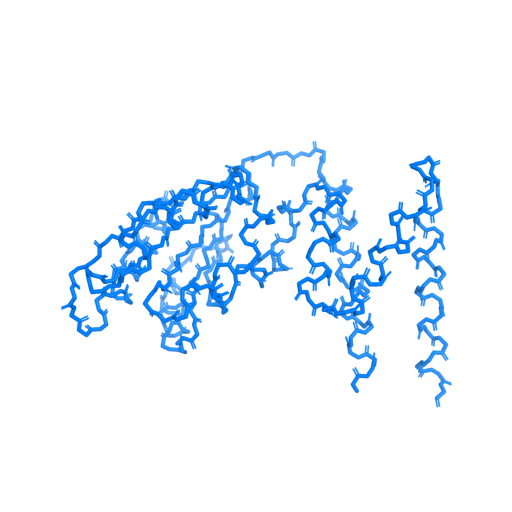S A N 1
ATOM 736 C CA . LYS A 1 90 ? 10.840 -10.243 -7.653 1.00 95.94 90 LYS A CA 1
ATOM 737 C C . LYS A 1 90 ? 10.981 -9.876 -9.131 1.00 95.94 90 LYS A C 1
ATOM 739 O O . LYS A 1 90 ? 10.535 -10.638 -9.985 1.00 95.94 90 LYS A O 1
ATOM 744 N N . VAL A 1 91 ? 11.649 -8.765 -9.423 1.00 94.44 91 VAL A N 1
ATOM 745 C CA . VAL A 1 91 ? 11.966 -8.335 -10.791 1.00 94.44 91 VAL A CA 1
ATOM 746 C C . VAL A 1 91 ? 13.463 -8.449 -11.069 1.00 94.44 91 VAL A C 1
ATOM 748 O O . VAL A 1 91 ? 14.300 -8.435 -10.160 1.00 94.44 91 VAL A O 1
ATOM 751 N N . MET A 1 92 ? 13.815 -8.604 -12.343 1.00 91.81 92 MET A N 1
ATOM 752 C CA . MET A 1 92 ? 15.210 -8.586 -12.779 1.00 91.81 92 MET A CA 1
ATOM 753 C C . MET A 1 92 ? 15.835 -7.224 -12.466 1.00 91.81 92 MET A C 1
ATOM 755 O O . MET A 1 92 ? 15.218 -6.195 -12.703 1.00 91.81 92 MET A O 1
ATOM 759 N N . SER A 1 93 ? 17.069 -7.210 -11.960 1.00 88.38 93 SER A N 1
ATOM 760 C CA . SER A 1 93 ? 17.778 -5.967 -11.647 1.00 88.38 93 SER A CA 1
ATOM 761 C C . SER A 1 93 ? 18.219 -5.244 -12.923 1.00 88.38 93 SER A C 1
ATOM 763 O O . SER A 1 93 ? 19.291 -5.522 -13.452 1.00 88.38 93 SER A O 1
ATOM 765 N N . ALA A 1 94 ? 17.416 -4.292 -13.387 1.00 89.69 94 ALA A N 1
ATOM 766 C CA . ALA A 1 94 ? 17.774 -3.340 -14.440 1.00 89.69 94 ALA A CA 1
ATOM 767 C C . ALA A 1 94 ? 17.256 -1.932 -14.084 1.00 89.69 94 ALA A C 1
ATOM 769 O O . ALA A 1 94 ? 16.348 -1.821 -13.248 1.00 89.69 94 ALA A O 1
ATOM 770 N N . PRO A 1 95 ? 17.812 -0.852 -14.667 1.00 88.75 95 PRO A N 1
ATOM 771 C CA . PRO A 1 95 ? 17.275 0.496 -14.480 1.00 88.75 95 PRO A CA 1
ATOM 772 C C . PRO A 1 95 ? 15.767 0.530 -14.756 1.00 88.75 95 PRO A C 1
ATOM 774 O O . PRO A 1 95 ? 15.318 -0.018 -15.760 1.00 88.75 95 PRO A O 1
ATOM 777 N N . ASN A 1 96 ? 14.995 1.121 -13.841 1.00 89.19 96 ASN A N 1
ATOM 778 C CA . ASN A 1 96 ? 13.536 1.298 -13.929 1.00 89.19 96 ASN A CA 1
ATOM 779 C C . ASN A 1 96 ? 12.722 -0.003 -14.113 1.00 89.19 96 ASN A C 1
ATOM 781 O O . ASN A 1 96 ? 11.555 0.032 -14.494 1.00 89.19 96 ASN A O 1
ATOM 785 N N . SER A 1 97 ? 13.320 -1.170 -13.846 1.00 92.25 97 SER A N 1
ATOM 786 C CA . SER A 1 97 ? 12.651 -2.476 -13.972 1.00 92.25 97 SER A CA 1
ATOM 787 C C . SER A 1 97 ? 11.459 -2.639 -13.027 1.00 92.25 97 SER A C 1
ATOM 789 O O . SER A 1 97 ? 10.448 -3.224 -13.413 1.00 92.25 97 SER A O 1
ATOM 791 N N . VAL A 1 98 ? 11.572 -2.117 -11.802 1.00 94.56 98 VAL A N 1
ATOM 792 C CA . VAL A 1 98 ? 10.488 -2.089 -10.810 1.00 94.56 98 VAL A CA 1
ATOM 793 C C . VAL A 1 98 ? 9.350 -1.203 -11.312 1.00 94.56 98 VAL A C 1
ATOM 795 O O . VAL A 1 98 ? 8.218 -1.672 -11.390 1.00 94.56 98 VAL A O 1
ATOM 798 N N . ASP A 1 99 ? 9.656 0.023 -11.739 1.00 94.75 99 ASP A N 1
ATOM 799 C CA . ASP A 1 99 ? 8.672 0.981 -12.255 1.00 94.75 99 ASP A CA 1
ATOM 800 C C . ASP A 1 99 ? 7.926 0.417 -13.466 1.00 94.75 99 ASP A C 1
ATOM 802 O O . ASP A 1 99 ? 6.696 0.467 -13.528 1.00 94.75 99 ASP A O 1
ATOM 806 N N . PHE A 1 100 ? 8.663 -0.196 -14.399 1.00 94.31 100 PHE A N 1
ATOM 807 C CA . PHE A 1 100 ? 8.087 -0.871 -15.555 1.00 94.31 100 PHE A CA 1
ATOM 808 C C . PHE A 1 100 ? 7.148 -2.004 -15.126 1.00 94.31 100 PHE A C 1
ATOM 810 O O . PHE A 1 100 ? 5.998 -2.043 -15.560 1.00 94.31 100 PHE A O 1
ATOM 817 N N . ALA A 1 101 ? 7.584 -2.893 -14.233 1.00 96.12 101 ALA A N 1
ATOM 818 C CA . ALA A 1 101 ? 6.752 -3.998 -13.764 1.00 96.12 101 ALA A CA 1
ATOM 819 C C . ALA A 1 101 ? 5.482 -3.520 -13.037 1.00 96.12 101 ALA A C 1
ATOM 821 O O . ALA A 1 101 ? 4.407 -4.072 -13.273 1.00 96.12 101 ALA A O 1
ATOM 822 N N . ILE A 1 102 ? 5.583 -2.471 -12.213 1.00 96.31 102 ILE A N 1
ATOM 823 C CA . ILE A 1 102 ? 4.426 -1.843 -11.560 1.00 96.31 102 ILE A CA 1
ATOM 824 C C . ILE A 1 102 ? 3.469 -1.264 -12.605 1.00 96.31 102 ILE A C 1
ATOM 826 O O . ILE A 1 102 ? 2.264 -1.479 -12.504 1.00 96.31 102 ILE A O 1
ATOM 830 N N . SER A 1 103 ? 3.983 -0.566 -13.622 1.00 95.12 103 SER A N 1
ATOM 831 C CA . SER A 1 103 ? 3.150 0.031 -14.673 1.00 95.12 103 SER A CA 1
ATOM 832 C C . SER A 1 103 ? 2.336 -1.018 -15.441 1.00 95.12 103 SER A C 1
ATOM 834 O O . SER A 1 103 ? 1.143 -0.819 -15.674 1.00 95.12 103 SER A O 1
ATOM 836 N N . ILE A 1 104 ? 2.949 -2.167 -15.753 1.00 94.94 104 ILE A N 1
ATOM 837 C CA . ILE A 1 104 ? 2.289 -3.289 -16.429 1.00 94.94 104 ILE A CA 1
ATOM 838 C C . ILE A 1 104 ? 1.239 -3.926 -15.518 1.00 94.94 104 ILE A C 1
ATOM 840 O O . ILE A 1 104 ? 0.101 -4.105 -15.943 1.00 94.94 104 ILE A O 1
ATOM 844 N N . ALA A 1 105 ? 1.584 -4.216 -14.261 1.00 95.31 105 ALA A N 1
ATOM 845 C CA . ALA A 1 105 ? 0.650 -4.822 -13.313 1.00 95.31 105 ALA A CA 1
ATOM 846 C C . ALA A 1 105 ? -0.563 -3.920 -13.032 1.00 95.31 105 ALA A C 1
ATOM 848 O O . ALA A 1 105 ? -1.693 -4.401 -12.941 1.00 95.31 105 ALA A O 1
ATOM 849 N N . ALA A 1 106 ? -0.349 -2.605 -12.935 1.00 94.00 106 ALA A N 1
ATOM 850 C CA . ALA A 1 106 ? -1.431 -1.645 -12.778 1.00 94.00 106 ALA A CA 1
ATOM 851 C C . ALA A 1 106 ? -2.339 -1.608 -14.014 1.00 94.00 106 ALA A C 1
ATOM 853 O O . ALA A 1 106 ? -3.557 -1.684 -13.868 1.00 94.00 106 ALA A O 1
ATOM 854 N N . ALA A 1 107 ? -1.770 -1.561 -15.222 1.00 92.38 107 ALA A N 1
ATOM 855 C CA . ALA A 1 107 ? -2.543 -1.606 -16.463 1.00 92.38 107 ALA A CA 1
ATOM 856 C C . ALA A 1 107 ? -3.362 -2.904 -16.606 1.00 92.38 107 ALA A C 1
ATOM 858 O O . ALA A 1 107 ? -4.516 -2.858 -17.029 1.00 92.38 107 ALA A O 1
ATOM 859 N N . GLU A 1 108 ? -2.796 -4.049 -16.215 1.00 91.75 108 GLU A N 1
ATOM 860 C CA . GLU A 1 108 ? -3.481 -5.347 -16.227 1.00 91.75 108 GLU A CA 1
ATOM 861 C C . GLU A 1 108 ? -4.709 -5.349 -15.303 1.00 91.75 108 GLU A C 1
ATOM 863 O O . GLU A 1 108 ? -5.804 -5.702 -15.743 1.00 91.75 108 GLU A O 1
ATOM 868 N N . ARG A 1 109 ? -4.561 -4.891 -14.050 1.00 89.88 109 ARG A N 1
ATOM 869 C CA . ARG A 1 109 ? -5.683 -4.822 -13.091 1.00 89.88 109 ARG A CA 1
ATOM 870 C C . ARG A 1 109 ? -6.763 -3.828 -13.502 1.00 89.88 109 ARG A C 1
ATOM 872 O O . ARG A 1 109 ? -7.944 -4.074 -13.277 1.00 89.88 109 ARG A O 1
ATOM 879 N N . ILE A 1 110 ? -6.371 -2.731 -14.146 1.00 87.69 110 ILE A N 1
ATOM 880 C CA . ILE A 1 110 ? -7.317 -1.788 -14.755 1.00 87.69 110 ILE A CA 1
ATOM 881 C C . ILE A 1 110 ? -8.137 -2.485 -15.848 1.00 87.69 110 ILE A C 1
ATOM 883 O O . ILE A 1 110 ? -9.351 -2.302 -15.925 1.00 87.69 110 ILE A O 1
ATOM 887 N N . GLY A 1 111 ? -7.487 -3.310 -16.674 1.00 83.19 111 GLY A N 1
ATOM 888 C CA . GLY A 1 111 ? -8.142 -4.075 -17.733 1.00 83.19 111 GLY A CA 1
ATOM 889 C C . GLY A 1 111 ? -9.100 -5.150 -17.214 1.00 83.19 111 GLY A C 1
ATOM 890 O O . GLY A 1 111 ? -10.158 -5.345 -17.812 1.00 83.19 111 GLY A O 1
ATOM 891 N N . SER A 1 112 ? -8.761 -5.819 -16.104 1.00 82.31 112 SER A N 1
ATOM 892 C CA . SER A 1 112 ? -9.590 -6.884 -15.522 1.00 82.31 112 SER A CA 1
ATOM 893 C C . SER A 1 112 ? -10.810 -6.371 -14.750 1.00 82.31 112 SER A C 1
ATOM 895 O O . SER A 1 112 ? -11.785 -7.102 -14.611 1.00 82.31 112 SER A O 1
ATOM 897 N N . ARG A 1 113 ? -10.799 -5.096 -14.326 1.00 73.75 113 ARG A N 1
ATOM 898 C CA . ARG A 1 113 ? -11.878 -4.431 -13.562 1.00 73.75 113 ARG A CA 1
ATOM 899 C C . ARG A 1 113 ? -12.168 -5.067 -12.201 1.00 73.75 113 ARG A C 1
ATOM 901 O O . ARG A 1 113 ? -13.256 -4.900 -11.657 1.00 73.75 113 ARG A O 1
ATOM 908 N N . ASP A 1 114 ? -11.185 -5.753 -11.630 1.00 73.25 114 ASP A N 1
ATOM 909 C CA . ASP A 1 114 ? -11.366 -6.461 -10.363 1.00 73.25 114 ASP A CA 1
ATOM 910 C C . ASP A 1 114 ? -11.297 -5.539 -9.136 1.00 73.25 114 ASP A C 1
ATOM 912 O O . ASP A 1 114 ? -11.542 -6.003 -8.032 1.00 73.25 114 ASP A O 1
ATOM 916 N N . CYS A 1 115 ? -10.976 -4.248 -9.285 1.00 75.56 115 CYS A N 1
ATOM 917 C CA . CYS A 1 115 ? -10.822 -3.311 -8.165 1.00 75.56 115 CYS A CA 1
ATOM 918 C C . CYS A 1 115 ? -11.347 -1.906 -8.494 1.00 75.56 115 CYS A C 1
ATOM 920 O O . CYS A 1 115 ? -11.419 -1.529 -9.663 1.00 75.56 115 CYS A O 1
ATOM 922 N N . LYS A 1 116 ? -11.681 -1.120 -7.456 1.00 82.50 116 LYS A N 1
ATOM 923 C CA . LYS A 1 116 ? -12.089 0.291 -7.610 1.00 82.50 116 LYS A CA 1
ATOM 924 C C . LYS A 1 116 ? -10.928 1.269 -7.444 1.00 82.50 116 LYS A C 1
ATOM 926 O O . LYS A 1 116 ? -10.929 2.322 -8.075 1.00 82.50 116 LYS A O 1
ATOM 931 N N . THR A 1 117 ? -9.924 0.926 -6.636 1.00 89.19 117 THR A N 1
ATOM 932 C CA . THR A 1 117 ? -8.826 1.850 -6.331 1.00 89.19 117 THR A CA 1
ATOM 933 C C . THR A 1 117 ? -7.469 1.169 -6.432 1.00 89.19 117 THR A C 1
ATOM 935 O O . THR A 1 117 ? -7.228 0.127 -5.829 1.00 89.19 117 THR A O 1
ATOM 938 N N . ILE A 1 118 ? -6.555 1.798 -7.166 1.00 93.75 118 ILE A N 1
ATOM 939 C CA . ILE A 1 118 ? -5.158 1.395 -7.296 1.00 93.75 118 ILE A CA 1
ATOM 940 C C . ILE A 1 118 ? -4.260 2.515 -6.775 1.00 93.75 118 ILE A C 1
ATOM 942 O O . ILE A 1 118 ? -4.299 3.660 -7.238 1.00 93.75 118 ILE A O 1
ATOM 946 N N . PHE A 1 119 ? -3.384 2.160 -5.847 1.00 95.81 119 PHE A N 1
ATOM 947 C CA . PHE A 1 119 ? -2.360 3.036 -5.312 1.00 95.81 119 PHE A CA 1
ATOM 948 C C . PHE A 1 119 ? -0.977 2.606 -5.792 1.00 95.81 119 PHE A C 1
ATOM 950 O O . PHE A 1 119 ? -0.526 1.497 -5.512 1.00 95.81 119 PHE A O 1
ATOM 957 N N . LEU A 1 120 ? -0.282 3.509 -6.482 1.00 97.19 120 LEU A N 1
ATOM 958 C CA . LEU A 1 120 ? 1.136 3.367 -6.808 1.00 97.19 120 LEU A CA 1
ATOM 959 C C . LEU A 1 120 ? 1.937 3.948 -5.638 1.00 97.19 120 LEU A C 1
ATOM 961 O O . LEU A 1 120 ? 2.006 5.166 -5.467 1.00 97.19 120 LEU A O 1
ATOM 965 N N . VAL A 1 121 ? 2.487 3.084 -4.788 1.00 96.75 121 VAL A N 1
ATOM 966 C CA . VAL A 1 121 ? 3.204 3.484 -3.576 1.00 96.75 121 VAL A CA 1
ATOM 967 C C . VAL A 1 121 ? 4.684 3.672 -3.896 1.00 96.75 121 VAL A C 1
ATOM 969 O O . VAL A 1 121 ? 5.440 2.702 -3.961 1.00 96.75 121 VAL A O 1
ATOM 972 N N . SER A 1 122 ? 5.092 4.922 -4.108 1.00 95.12 122 SER A N 1
ATOM 973 C CA . SER A 1 122 ? 6.489 5.292 -4.335 1.00 95.12 122 SER A CA 1
ATOM 974 C C . SER A 1 122 ? 6.757 6.753 -3.971 1.00 95.12 122 SER A C 1
ATOM 976 O O . SER A 1 122 ? 5.899 7.635 -4.103 1.00 95.12 122 SER A O 1
ATOM 978 N N . SER A 1 123 ? 7.990 7.016 -3.544 1.00 92.38 123 SER A N 1
ATOM 979 C CA . SER A 1 123 ? 8.532 8.366 -3.381 1.00 92.38 123 SER A CA 1
ATOM 980 C C . SER A 1 123 ? 8.979 8.996 -4.710 1.00 92.38 123 SER A C 1
ATOM 982 O O . SER A 1 123 ? 9.188 10.210 -4.749 1.00 92.38 123 SER A O 1
ATOM 984 N N . ASP A 1 124 ? 9.132 8.214 -5.787 1.00 92.00 124 ASP A N 1
ATOM 985 C CA . ASP A 1 124 ? 9.507 8.738 -7.102 1.00 92.00 124 ASP A CA 1
ATOM 986 C C . ASP A 1 124 ? 8.303 9.412 -7.784 1.00 92.00 124 ASP A C 1
ATOM 988 O O . ASP A 1 124 ? 7.243 8.819 -7.994 1.00 92.00 124 ASP A O 1
ATOM 992 N N . LYS A 1 125 ? 8.484 10.681 -8.156 1.00 90.69 125 LYS A N 1
ATOM 993 C CA . LYS A 1 125 ? 7.479 11.491 -8.849 1.00 90.69 125 LYS A CA 1
ATOM 994 C C . LYS A 1 125 ? 7.217 11.014 -10.276 1.00 90.69 125 LYS A C 1
ATOM 996 O O . LYS A 1 125 ? 6.174 11.349 -10.823 1.00 90.69 125 LYS A O 1
ATOM 1001 N N . HIS A 1 126 ? 8.087 10.206 -10.884 1.00 90.81 126 HIS A N 1
ATOM 1002 C CA . HIS A 1 126 ? 7.797 9.605 -12.190 1.00 90.81 126 HIS A CA 1
ATOM 1003 C C . HIS A 1 126 ? 6.535 8.727 -12.168 1.00 90.81 126 HIS A C 1
ATOM 1005 O O . HIS A 1 126 ? 5.843 8.615 -13.183 1.00 90.81 126 HIS A O 1
ATOM 1011 N N . PHE A 1 127 ? 6.156 8.186 -11.004 1.00 93.62 127 PHE A N 1
ATOM 1012 C CA . PHE A 1 127 ? 4.883 7.483 -10.846 1.00 93.62 127 PHE A CA 1
ATOM 1013 C C . PHE A 1 127 ? 3.656 8.400 -10.981 1.00 93.62 127 PHE A C 1
ATOM 1015 O O . PHE A 1 127 ? 2.572 7.891 -11.262 1.00 93.62 127 PHE A O 1
ATOM 1022 N N . ASP A 1 128 ? 3.789 9.728 -10.848 1.00 93.56 128 ASP A N 1
ATOM 1023 C CA . ASP A 1 128 ? 2.698 10.664 -11.160 1.00 93.56 128 ASP A CA 1
ATOM 1024 C C . ASP A 1 128 ? 2.381 10.640 -12.662 1.00 93.56 128 ASP A C 1
ATOM 1026 O O . ASP A 1 128 ? 1.210 10.621 -13.046 1.00 93.56 128 ASP A O 1
ATOM 1030 N N . THR A 1 129 ? 3.410 10.552 -13.512 1.00 94.00 129 THR A N 1
ATOM 1031 C CA . THR A 1 129 ? 3.248 10.392 -14.964 1.00 94.00 129 THR A CA 1
ATOM 1032 C C . THR A 1 129 ? 2.567 9.066 -15.291 1.00 94.00 129 THR A C 1
ATOM 1034 O O . THR A 1 129 ? 1.604 9.050 -16.055 1.00 94.00 129 THR A O 1
ATOM 1037 N N . ILE A 1 130 ? 3.007 7.963 -14.671 1.00 93.69 130 ILE A N 1
ATOM 1038 C CA . ILE A 1 130 ? 2.379 6.643 -14.847 1.00 93.69 130 ILE A CA 1
ATOM 1039 C C . ILE A 1 130 ? 0.902 6.705 -14.441 1.00 93.69 130 ILE A C 1
ATOM 1041 O O . ILE A 1 130 ? 0.032 6.321 -15.219 1.00 93.69 130 ILE A O 1
ATOM 1045 N N . ALA A 1 131 ? 0.598 7.244 -13.257 1.00 94.06 131 ALA A N 1
ATOM 1046 C CA . ALA A 1 131 ? -0.777 7.385 -12.790 1.00 94.06 131 ALA A CA 1
ATOM 1047 C C . ALA A 1 131 ? -1.621 8.256 -13.735 1.00 94.06 131 ALA A C 1
ATOM 1049 O O . ALA A 1 131 ? -2.776 7.925 -13.984 1.00 94.06 131 ALA A O 1
ATOM 1050 N N . SER A 1 132 ? -1.067 9.346 -14.276 1.00 93.31 132 SER A N 1
ATOM 1051 C CA . SER A 1 132 ? -1.766 10.208 -15.238 1.00 93.31 132 SER A CA 1
ATOM 1052 C C . SER A 1 132 ? -2.108 9.473 -16.533 1.00 93.31 132 SER A C 1
ATOM 1054 O O . SER A 1 132 ? -3.242 9.553 -16.990 1.00 93.31 132 SER A O 1
ATOM 1056 N N . LEU A 1 133 ? -1.163 8.718 -17.094 1.00 93.12 133 LEU A N 1
ATOM 1057 C CA . LEU A 1 133 ? -1.386 7.957 -18.327 1.00 93.12 133 LEU A CA 1
ATOM 1058 C C . LEU A 1 133 ? -2.403 6.829 -18.129 1.00 93.12 133 LEU A C 1
ATOM 1060 O O . LEU A 1 133 ? -3.240 6.583 -18.993 1.00 93.12 133 LEU A O 1
ATOM 1064 N N . LEU A 1 134 ? -2.362 6.157 -16.975 1.00 91.19 134 LEU A N 1
ATOM 1065 C CA . LEU A 1 134 ? -3.347 5.133 -16.635 1.00 91.19 134 LEU A CA 1
ATOM 1066 C C . LEU A 1 134 ? -4.747 5.733 -16.455 1.00 91.19 134 LEU A C 1
ATOM 1068 O O . LEU A 1 134 ? -5.716 5.115 -16.888 1.00 91.19 134 LEU A O 1
ATOM 1072 N N . LYS A 1 135 ? -4.856 6.946 -15.890 1.00 89.62 135 LYS A N 1
ATOM 1073 C CA . LYS A 1 135 ? -6.135 7.661 -15.724 1.00 89.62 135 LYS A CA 1
ATOM 1074 C C . LYS A 1 135 ? -6.886 7.877 -17.031 1.00 89.62 135 LYS A C 1
ATOM 1076 O O . LYS A 1 135 ? -8.102 7.742 -17.045 1.00 89.62 135 LYS A O 1
ATOM 1081 N N . GLU A 1 136 ? -6.180 8.145 -18.125 1.00 87.06 136 GLU A N 1
ATOM 1082 C CA . GLU A 1 136 ? -6.790 8.310 -19.454 1.00 87.06 136 GLU A CA 1
ATOM 1083 C C . GLU A 1 136 ? -7.489 7.041 -19.967 1.00 87.06 136 GLU A C 1
ATOM 1085 O O . GLU A 1 136 ? -8.233 7.095 -20.945 1.00 87.06 136 GLU A O 1
ATOM 1090 N N . LYS A 1 137 ? -7.224 5.886 -19.346 1.00 80.75 137 LYS A N 1
ATOM 1091 C CA . LYS A 1 137 ? -7.796 4.585 -19.713 1.00 80.75 137 LYS A CA 1
ATOM 1092 C C . LYS A 1 137 ? -8.878 4.108 -18.740 1.00 80.75 137 LYS A C 1
ATOM 1094 O O . LYS A 1 137 ? -9.417 3.022 -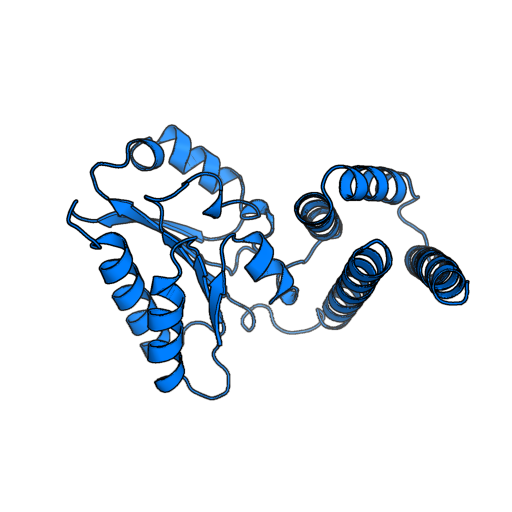18.942 1.00 80.75 137 LYS A O 1
ATOM 1099 N N . LEU A 1 138 ? -9.183 4.880 -17.693 1.00 81.31 138 LEU A N 1
ATOM 1100 C CA . LEU A 1 138 ? -10.154 4.503 -16.664 1.00 81.31 138 LEU A CA 1
ATOM 1101 C C . LEU A 1 138 ? -11.596 4.766 -17.110 1.00 81.31 138 LEU A C 1
ATOM 1103 O O . LEU A 1 138 ? -11.871 5.671 -17.894 1.00 81.31 138 LEU A O 1
ATOM 1107 N N . GLN A 1 139 ? -12.517 3.977 -16.557 1.00 66.88 139 GLN A N 1
ATOM 1108 C CA . GLN A 1 139 ? -13.946 4.301 -16.518 1.00 66.88 139 GLN A CA 1
ATOM 1109 C C . GLN A 1 139 ? -14.241 5.176 -15.286 1.00 66.88 139 GLN A C 1
ATOM 1111 O O . GLN A 1 139 ? -13.402 5.252 -14.388 1.00 66.88 139 GLN A O 1
ATOM 1116 N N . GLU A 1 140 ? -15.411 5.826 -15.243 1.00 67.75 140 GLU A N 1
ATOM 1117 C CA . GLU A 1 140 ? -15.744 6.884 -14.264 1.00 67.75 140 GLU A CA 1
ATOM 1118 C C . GLU A 1 140 ? -15.560 6.479 -12.787 1.00 67.75 140 GLU A C 1
ATOM 1120 O O . GLU A 1 140 ? -15.269 7.337 -11.954 1.00 67.75 140 GLU A O 1
ATOM 1125 N N . ASP A 1 141 ? -15.629 5.183 -12.473 1.00 77.94 141 ASP A N 1
ATOM 1126 C CA . ASP A 1 141 ? -15.685 4.687 -11.092 1.00 77.94 141 ASP A CA 1
ATOM 1127 C C . ASP A 1 141 ? -14.333 4.213 -10.529 1.00 77.94 141 ASP A C 1
ATOM 1129 O O . ASP A 1 141 ? -14.251 3.869 -9.348 1.00 77.94 141 ASP A O 1
ATOM 1133 N N . MET A 1 142 ? -13.276 4.155 -11.352 1.00 84.62 142 MET A N 1
ATOM 1134 C CA . MET A 1 142 ? -11.965 3.650 -10.928 1.00 84.62 142 MET A CA 1
ATOM 1135 C C . MET A 1 142 ? -10.973 4.780 -10.648 1.00 84.62 142 MET A C 1
ATOM 1137 O O . MET A 1 142 ? -10.874 5.764 -11.380 1.00 84.62 142 MET A O 1
ATOM 1141 N N . ILE A 1 143 ? -10.175 4.608 -9.596 1.00 88.38 143 ILE A N 1
ATOM 1142 C CA . ILE A 1 143 ? -9.182 5.577 -9.145 1.00 88.38 143 ILE A CA 1
ATOM 1143 C C . ILE A 1 143 ? -7.785 4.967 -9.256 1.00 88.38 143 ILE A C 1
ATOM 1145 O O . ILE A 1 143 ? -7.522 3.893 -8.731 1.00 88.38 143 ILE A O 1
ATOM 1149 N N . VAL A 1 144 ? -6.849 5.696 -9.869 1.00 92.75 144 VAL A N 1
ATOM 1150 C CA . VAL A 1 144 ? -5.412 5.375 -9.830 1.00 92.75 144 VAL A CA 1
ATOM 1151 C C . VAL A 1 144 ? -4.655 6.585 -9.303 1.00 92.75 144 VAL A C 1
ATOM 1153 O O . VAL A 1 144 ? -4.799 7.686 -9.843 1.00 92.75 144 VAL A O 1
ATOM 1156 N N . LYS A 1 145 ? -3.856 6.432 -8.244 1.00 93.88 145 LYS A N 1
ATOM 1157 C CA . LYS A 1 145 ? -3.095 7.549 -7.653 1.00 93.88 145 LYS A CA 1
ATOM 1158 C C . LYS A 1 145 ? -1.723 7.115 -7.159 1.00 93.88 145 LYS A C 1
ATOM 1160 O O . LYS A 1 145 ? -1.579 6.032 -6.601 1.00 93.88 145 LYS A O 1
ATOM 1165 N N . ARG A 1 146 ? -0.733 7.999 -7.297 1.00 95.75 146 ARG A N 1
ATOM 1166 C CA . ARG A 1 146 ? 0.537 7.868 -6.581 1.00 95.75 146 ARG A CA 1
ATOM 1167 C C . ARG A 1 146 ? 0.364 8.324 -5.133 1.00 95.75 146 ARG A C 1
ATOM 1169 O O . ARG A 1 146 ? -0.251 9.361 -4.882 1.00 95.75 146 ARG A O 1
ATOM 1176 N N . ILE A 1 147 ? 0.934 7.571 -4.202 1.00 93.75 147 ILE A N 1
ATOM 1177 C CA . ILE A 1 147 ? 1.066 7.930 -2.786 1.00 93.75 147 ILE A CA 1
ATOM 1178 C C . ILE A 1 147 ? 2.460 7.541 -2.292 1.00 93.75 147 ILE A C 1
ATOM 1180 O O . ILE A 1 147 ? 3.085 6.639 -2.832 1.00 93.75 147 ILE A O 1
ATOM 1184 N N . GLU A 1 148 ? 2.971 8.198 -1.254 1.00 92.12 148 GLU A N 1
ATOM 1185 C CA . GLU A 1 148 ? 4.295 7.855 -0.710 1.00 92.12 148 GLU A CA 1
ATOM 1186 C C . GLU A 1 148 ? 4.262 6.656 0.249 1.00 92.12 148 GLU A C 1
ATOM 1188 O O . GLU A 1 148 ? 5.268 5.978 0.431 1.00 92.12 148 GLU A O 1
ATOM 1193 N N . THR A 1 149 ? 3.128 6.412 0.905 1.00 91.00 149 THR A N 1
ATOM 1194 C CA . THR A 1 149 ? 2.982 5.405 1.965 1.00 91.00 149 THR A CA 1
ATOM 1195 C C . THR A 1 149 ? 1.566 4.848 1.980 1.00 91.00 149 THR A C 1
ATOM 1197 O O . THR A 1 149 ? 0.622 5.563 1.641 1.00 91.00 149 THR A O 1
ATOM 1200 N N . ILE A 1 150 ? 1.386 3.611 2.448 1.00 91.06 150 ILE A N 1
ATOM 1201 C CA . ILE A 1 150 ? 0.059 2.976 2.535 1.00 91.06 150 ILE A CA 1
ATOM 1202 C C . ILE A 1 150 ? -0.934 3.814 3.349 1.00 91.06 150 ILE A C 1
ATOM 1204 O O . ILE A 1 150 ? -2.065 4.009 2.906 1.00 91.06 150 ILE A O 1
ATOM 1208 N N . TRP A 1 151 ? -0.526 4.375 4.495 1.00 84.94 151 TRP A N 1
ATOM 1209 C CA . TRP A 1 151 ? -1.446 5.153 5.336 1.00 84.94 151 TRP A CA 1
ATOM 1210 C C . TRP A 1 151 ? -2.086 6.340 4.597 1.00 84.94 151 TRP A C 1
ATOM 1212 O O . TRP A 1 151 ? -3.221 6.695 4.904 1.00 84.94 151 TRP A O 1
ATOM 1222 N N . LYS A 1 152 ? -1.409 6.933 3.600 1.00 85.38 152 LYS A N 1
ATOM 1223 C CA . LYS A 1 152 ? 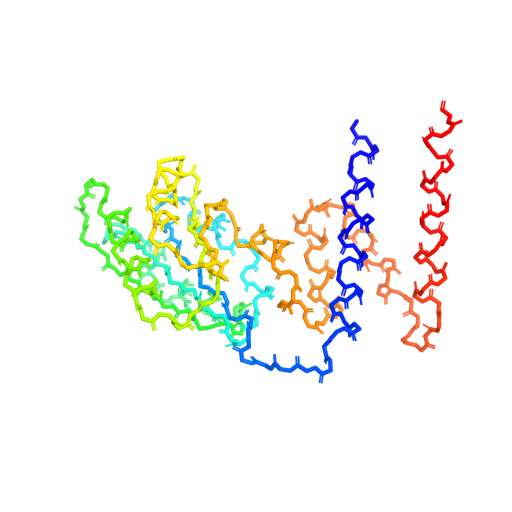-1.999 7.996 2.770 1.00 85.38 152 LYS A CA 1
ATOM 1224 C C . LYS A 1 152 ? -3.157 7.466 1.933 1.00 85.38 152 LYS A C 1
ATOM 1226 O O . LYS A 1 152 ? -4.180 8.131 1.850 1.00 85.38 152 LYS A O 1
ATOM 1231 N N . GLY A 1 153 ? -3.025 6.261 1.380 1.00 84.81 153 GLY A N 1
ATOM 1232 C CA . GLY A 1 153 ? -4.112 5.587 0.673 1.00 84.81 153 GLY A CA 1
ATOM 1233 C C . GLY A 1 153 ? -5.288 5.287 1.600 1.00 84.81 153 GLY A C 1
ATOM 1234 O O . GLY A 1 153 ? -6.424 5.558 1.239 1.00 84.81 153 GLY A O 1
ATOM 1235 N N . VAL A 1 154 ? -5.020 4.852 2.834 1.00 78.94 154 VAL A N 1
ATOM 1236 C CA . VAL A 1 154 ? -6.065 4.607 3.848 1.00 78.94 154 VAL A CA 1
ATOM 1237 C C . VAL A 1 154 ? -6.817 5.890 4.232 1.00 78.94 154 VAL A C 1
ATOM 1239 O O . VAL A 1 154 ? -8.018 5.858 4.469 1.00 78.94 154 VAL A O 1
ATOM 1242 N N . VAL A 1 155 ? -6.150 7.049 4.268 1.00 74.44 155 VAL A N 1
ATOM 1243 C CA . VAL A 1 155 ? -6.833 8.345 4.469 1.00 74.44 155 VAL A CA 1
ATOM 1244 C C . VAL A 1 155 ? -7.732 8.699 3.283 1.00 74.44 155 VAL A C 1
ATOM 1246 O O . VAL A 1 155 ? -8.772 9.327 3.472 1.00 74.44 155 VAL A O 1
ATOM 1249 N N . MET A 1 156 ? -7.314 8.337 2.069 1.00 76.44 156 MET A N 1
ATOM 1250 C CA . MET A 1 156 ? -8.059 8.614 0.839 1.00 76.44 156 MET A CA 1
ATOM 1251 C C . MET A 1 156 ? -9.261 7.686 0.667 1.00 76.44 156 MET A C 1
ATOM 1253 O O . MET A 1 156 ? -10.288 8.148 0.185 1.00 76.44 156 MET A O 1
ATOM 1257 N N . GLU A 1 157 ? -9.151 6.439 1.124 1.00 71.81 157 GLU A N 1
ATOM 1258 C CA . GLU A 1 157 ? -10.225 5.441 1.148 1.00 71.81 157 GLU A CA 1
ATOM 1259 C C . GLU A 1 157 ? -10.487 4.972 2.587 1.00 71.81 157 GLU A C 1
ATOM 1261 O O . GLU A 1 157 ? -10.166 3.843 2.952 1.00 71.81 157 GLU A O 1
ATOM 1266 N N . PRO A 1 158 ? -11.074 5.807 3.463 1.00 61.56 158 PRO A N 1
ATOM 1267 C CA . PRO A 1 158 ? -11.217 5.445 4.869 1.00 61.56 158 PRO A CA 1
ATOM 1268 C C . PRO A 1 158 ? -12.273 4.352 5.097 1.00 61.56 158 PRO A C 1
ATOM 1270 O O . PRO A 1 158 ? -12.405 3.859 6.218 1.00 61.56 158 PRO A O 1
ATOM 1273 N N . SER A 1 159 ? -13.011 3.953 4.051 1.00 56.66 159 SER A N 1
ATOM 1274 C CA . SER A 1 159 ? -13.996 2.865 4.065 1.00 56.66 159 SER A CA 1
ATOM 1275 C C . SER A 1 159 ? -13.398 1.531 4.534 1.00 56.66 159 SER A C 1
ATOM 1277 O O . SER A 1 159 ? -14.120 0.713 5.112 1.00 56.66 159 SER A O 1
ATOM 1279 N N . VAL A 1 160 ? -12.080 1.345 4.394 1.00 57.97 160 VAL A N 1
ATOM 1280 C CA . VAL A 1 160 ? -11.345 0.167 4.888 1.00 57.97 160 VAL A CA 1
ATOM 1281 C C . VAL A 1 160 ? -11.054 0.185 6.399 1.00 57.97 160 VAL A C 1
ATOM 1283 O O . VAL A 1 160 ? -10.666 -0.833 6.968 1.00 57.97 160 VAL A O 1
ATOM 1286 N N . ILE A 1 161 ? -11.295 1.296 7.109 1.00 63.38 161 ILE A N 1
ATOM 1287 C CA . ILE A 1 161 ? -11.076 1.380 8.562 1.00 63.38 161 ILE A CA 1
ATOM 1288 C C . ILE A 1 161 ? -12.314 0.869 9.302 1.00 63.38 161 ILE A C 1
ATOM 1290 O O . ILE A 1 161 ? -13.318 1.565 9.448 1.00 63.38 161 ILE A O 1
ATOM 1294 N N . GLU A 1 162 ? -12.250 -0.373 9.776 1.00 60.31 162 GLU A N 1
ATOM 1295 C CA . GLU A 1 162 ? -13.426 -1.066 10.328 1.00 60.31 162 GLU A CA 1
ATOM 1296 C C . GLU A 1 162 ? -13.526 -1.001 11.854 1.00 60.31 162 GLU A C 1
ATOM 1298 O O . GLU A 1 162 ? -14.603 -1.179 12.421 1.00 60.31 162 GLU A O 1
ATOM 1303 N N . THR A 1 163 ? -12.409 -0.734 12.534 1.00 65.69 163 THR A N 1
ATOM 1304 C CA . THR A 1 163 ? -12.319 -0.814 13.994 1.00 65.69 163 THR A CA 1
ATOM 1305 C C . THR A 1 163 ? -11.781 0.472 14.598 1.00 65.69 163 THR A C 1
ATOM 1307 O O . THR A 1 163 ? -10.971 1.185 14.003 1.00 65.69 163 THR A O 1
ATOM 1310 N N . TRP A 1 164 ? -12.208 0.752 15.830 1.00 64.56 164 TRP A N 1
ATOM 1311 C CA . TRP A 1 164 ? -11.733 1.906 16.590 1.00 64.56 164 TRP A CA 1
ATOM 1312 C C . TRP A 1 164 ? -10.213 1.870 16.827 1.00 64.56 164 TRP A C 1
ATOM 1314 O O . TRP A 1 164 ? -9.545 2.904 16.782 1.00 64.56 164 TRP A O 1
ATOM 1324 N N . ASP A 1 165 ? -9.643 0.674 16.992 1.00 70.44 165 ASP A N 1
ATOM 1325 C CA . ASP A 1 165 ? -8.195 0.494 17.098 1.00 70.44 165 ASP A CA 1
ATOM 1326 C C . ASP A 1 165 ? -7.464 0.914 15.812 1.00 70.44 165 ASP A C 1
ATOM 1328 O O . ASP A 1 165 ? -6.465 1.633 15.897 1.00 70.44 165 ASP A O 1
ATOM 1332 N N . LYS A 1 166 ? -7.987 0.566 14.622 1.00 72.25 166 LYS A N 1
ATOM 1333 C CA . LYS A 1 166 ? -7.426 1.016 13.333 1.00 72.25 166 LYS A CA 1
ATOM 1334 C C . LYS A 1 166 ? -7.538 2.543 13.169 1.00 72.25 166 LYS A C 1
ATOM 1336 O O . LYS A 1 166 ? -6.576 3.175 12.735 1.00 72.25 166 LYS A O 1
ATOM 1341 N N . VAL A 1 167 ? -8.641 3.173 13.599 1.00 69.25 167 VAL A N 1
ATOM 1342 C CA . VAL A 1 167 ? -8.778 4.652 13.613 1.00 69.25 167 VAL A CA 1
ATOM 1343 C C . VAL A 1 167 ? -7.652 5.290 14.422 1.00 69.25 167 VAL A C 1
ATOM 1345 O O . VAL A 1 167 ? -6.966 6.207 13.969 1.00 69.25 167 VAL A O 1
ATOM 1348 N N . CYS A 1 168 ? -7.435 4.772 15.623 1.00 68.44 168 CYS A N 1
ATOM 1349 C CA . CYS A 1 168 ? -6.445 5.284 16.552 1.00 68.44 168 CYS A CA 1
ATOM 1350 C C . CYS A 1 168 ? -5.006 5.093 16.052 1.00 68.44 168 CYS A C 1
ATOM 1352 O O . CYS A 1 168 ? -4.155 5.973 16.208 1.00 68.44 168 CYS A O 1
ATOM 1354 N N . LEU A 1 169 ? -4.740 3.955 15.419 1.00 74.00 169 LEU A N 1
ATOM 1355 C CA . LEU A 1 169 ? -3.461 3.651 14.798 1.00 74.00 169 LEU A CA 1
ATOM 1356 C C . LEU A 1 169 ? -3.168 4.587 13.619 1.00 74.00 169 LEU A C 1
ATOM 1358 O O . LEU A 1 169 ? -2.056 5.105 13.504 1.00 74.00 169 LEU A O 1
ATOM 1362 N N . LEU A 1 170 ? -4.183 4.915 12.816 1.00 73.44 170 LEU A N 1
ATOM 1363 C CA . LEU A 1 170 ? -4.044 5.907 11.756 1.00 73.44 170 LEU A CA 1
ATOM 1364 C C . LEU A 1 170 ? -3.790 7.316 12.315 1.00 73.44 170 LEU A C 1
ATOM 1366 O O . LEU A 1 170 ? -2.894 8.009 11.837 1.00 73.44 170 LEU A O 1
ATOM 1370 N N . MET A 1 171 ? -4.479 7.721 13.387 1.00 70.31 171 MET A N 1
ATOM 1371 C CA . MET A 1 171 ? -4.207 9.000 14.061 1.00 70.31 171 MET A CA 1
ATOM 1372 C C . MET A 1 171 ? -2.768 9.091 14.575 1.00 70.31 171 MET A C 1
ATOM 1374 O O . MET A 1 171 ? -2.133 10.136 14.438 1.00 70.31 171 MET A O 1
ATOM 1378 N N . LYS A 1 172 ? -2.227 8.000 15.131 1.00 71.81 172 LYS A N 1
ATOM 1379 C CA . LYS A 1 172 ? -0.818 7.922 15.537 1.00 71.81 172 LYS A CA 1
ATOM 1380 C C . LYS A 1 172 ? 0.122 8.094 14.340 1.00 71.81 172 LYS A C 1
ATOM 1382 O O . LYS A 1 172 ? 1.093 8.841 14.445 1.00 71.81 172 LYS A O 1
ATOM 1387 N N . ASN A 1 173 ? -0.171 7.445 13.214 1.00 70.81 173 ASN A N 1
ATOM 1388 C CA . ASN A 1 173 ? 0.648 7.536 12.002 1.00 70.81 173 ASN A CA 1
ATOM 1389 C C . ASN A 1 173 ? 0.617 8.944 11.369 1.00 70.81 173 ASN A C 1
ATOM 1391 O O . ASN A 1 173 ? 1.639 9.391 10.854 1.00 70.81 173 ASN A O 1
ATOM 1395 N N . ILE A 1 174 ? -0.505 9.670 11.462 1.00 68.19 174 ILE A N 1
ATOM 1396 C CA . ILE A 1 174 ? -0.653 11.034 10.918 1.00 68.19 174 ILE A CA 1
ATOM 1397 C C . ILE A 1 174 ? -0.067 12.103 11.856 1.00 68.19 174 ILE A C 1
ATOM 1399 O O . ILE A 1 174 ? 0.620 13.017 11.407 1.00 68.19 174 ILE A O 1
ATOM 1403 N N . LEU A 1 175 ? -0.364 12.021 13.157 1.00 65.69 175 LEU A N 1
ATOM 1404 C CA . LEU A 1 175 ? -0.117 13.098 14.131 1.00 65.69 175 LEU A CA 1
ATOM 1405 C C . LEU A 1 175 ? 1.095 12.835 15.042 1.00 65.69 175 LEU A C 1
ATOM 1407 O O . LEU A 1 175 ? 1.431 13.656 15.898 1.00 65.69 175 LEU A O 1
ATOM 1411 N N . GLY A 1 176 ? 1.738 11.671 14.924 1.00 68.25 176 GLY A N 1
ATOM 1412 C CA . GLY A 1 176 ? 2.887 11.295 15.744 1.00 68.25 176 GLY A CA 1
ATOM 1413 C C . GLY A 1 176 ? 2.575 11.314 17.245 1.00 68.25 176 GLY A C 1
ATOM 1414 O O . GLY A 1 176 ? 1.609 10.703 17.706 1.00 68.25 176 GLY A O 1
ATOM 1415 N N . LYS A 1 177 ? 3.395 12.030 18.028 1.00 63.72 177 LYS A N 1
ATOM 1416 C CA . LYS A 1 177 ? 3.269 12.105 19.499 1.00 63.72 177 LYS A CA 1
ATOM 1417 C C . LYS A 1 177 ? 1.926 12.681 19.959 1.00 63.72 177 LYS A C 1
ATOM 1419 O O . LYS A 1 177 ? 1.398 12.249 20.981 1.00 63.72 177 LYS A O 1
ATOM 1424 N N . GLU A 1 178 ? 1.371 13.636 19.214 1.00 58.00 178 GLU A N 1
ATOM 1425 C CA . GLU A 1 178 ? 0.073 14.246 19.528 1.00 58.00 178 GLU A CA 1
ATOM 1426 C C . GLU A 1 178 ? -1.072 13.248 19.303 1.00 58.00 178 GLU A C 1
ATOM 1428 O O . GLU A 1 178 ? -1.986 13.158 20.122 1.00 58.00 178 GLU A O 1
ATOM 1433 N N . GLY A 1 179 ? -0.970 12.422 18.256 1.00 62.47 179 GLY A N 1
ATOM 1434 C CA . GLY A 1 179 ? -1.895 11.316 18.002 1.00 62.47 179 GLY A CA 1
ATOM 1435 C C . GLY A 1 179 ? -1.827 10.229 19.071 1.00 62.47 179 GLY A C 1
ATOM 1436 O O . GLY A 1 179 ? -2.859 9.716 19.489 1.00 62.47 179 GLY A O 1
ATOM 1437 N N . GLU A 1 180 ? -0.631 9.912 19.573 1.00 64.81 180 GLU A N 1
ATOM 1438 C CA . GLU A 1 180 ? -0.464 8.934 20.655 1.00 64.81 180 GLU A CA 1
ATOM 1439 C C . GLU A 1 180 ? -1.069 9.415 21.986 1.00 64.81 180 GLU A C 1
ATOM 1441 O O . GLU A 1 180 ? -1.691 8.636 22.710 1.00 64.81 180 GLU A O 1
ATOM 1446 N N . LEU A 1 181 ? -0.917 10.703 22.309 1.00 63.22 181 LEU A N 1
ATOM 1447 C CA . LEU A 1 181 ? -1.563 11.318 23.472 1.00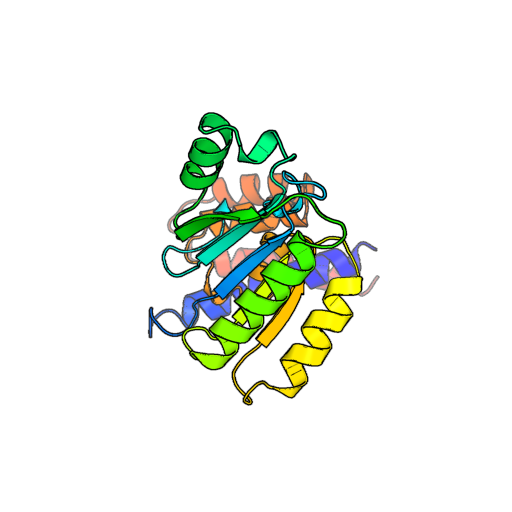 63.22 181 LEU A CA 1
ATOM 1448 C C . LEU A 1 181 ? -3.088 11.275 23.347 1.00 63.22 181 LEU A C 1
ATOM 1450 O O . LEU A 1 181 ? -3.770 10.872 24.290 1.00 63.22 181 LEU A O 1
ATOM 1454 N N . LEU A 1 182 ? -3.607 11.635 22.172 1.00 59.81 182 LEU A N 1
ATOM 1455 C CA . LEU A 1 182 ? -5.036 11.599 21.881 1.00 59.81 182 LEU A CA 1
ATOM 1456 C C . LEU A 1 182 ? -5.584 10.163 21.947 1.00 59.81 182 LEU A C 1
ATOM 1458 O O . LEU A 1 182 ? -6.632 9.936 22.546 1.00 59.81 182 LEU A O 1
ATOM 1462 N N . TYR A 1 183 ? -4.832 9.176 21.452 1.00 64.19 183 TYR A N 1
ATOM 1463 C CA . TYR A 1 183 ? -5.165 7.756 21.587 1.00 64.19 183 TYR A CA 1
ATOM 1464 C C . TYR A 1 183 ? -5.291 7.320 23.048 1.00 64.19 183 TYR A C 1
ATOM 1466 O O . TYR A 1 183 ? -6.304 6.737 23.433 1.00 64.19 183 TYR A O 1
ATOM 1474 N N . LYS A 1 184 ? -4.280 7.615 23.877 1.00 66.38 184 LYS A N 1
ATOM 1475 C CA . LYS A 1 184 ? -4.286 7.244 25.302 1.00 66.38 184 LYS A CA 1
ATOM 1476 C C . LYS A 1 184 ? -5.482 7.855 26.030 1.00 66.38 184 LYS A C 1
ATOM 1478 O O . LYS A 1 184 ? -6.115 7.176 26.834 1.00 66.38 184 LYS A O 1
ATOM 1483 N N . GLN A 1 185 ? -5.816 9.104 25.709 1.00 62.62 185 GLN A N 1
ATOM 1484 C CA . GLN A 1 185 ? -6.986 9.780 26.264 1.00 62.62 185 GLN A CA 1
ATOM 1485 C C . GLN A 1 185 ? -8.287 9.084 25.865 1.00 62.62 185 GLN A C 1
ATOM 1487 O O . GLN A 1 185 ? -9.119 8.842 26.734 1.00 62.62 185 GLN A O 1
ATOM 1492 N N . ILE A 1 186 ? -8.451 8.706 24.596 1.00 58.34 186 ILE A N 1
ATOM 1493 C CA . ILE A 1 186 ? -9.688 8.063 24.142 1.00 58.34 186 ILE A CA 1
ATOM 1494 C C . ILE A 1 186 ? -9.808 6.625 24.671 1.00 58.34 186 ILE A C 1
ATOM 1496 O O . ILE A 1 186 ? -10.874 6.242 25.138 1.00 58.34 186 ILE A O 1
ATOM 1500 N N . LYS A 1 187 ? -8.720 5.846 24.703 1.00 60.59 187 LYS A N 1
ATOM 1501 C CA . LYS A 1 187 ? -8.724 4.468 25.235 1.00 60.59 187 LYS A CA 1
ATOM 1502 C C . LYS A 1 187 ? -9.006 4.393 26.741 1.00 60.59 187 LYS A C 1
ATOM 1504 O O . LYS A 1 187 ? -9.483 3.377 27.227 1.00 60.59 187 LYS A O 1
ATOM 1509 N N . SER A 1 188 ? -8.704 5.459 27.484 1.00 63.50 188 SER A N 1
ATOM 1510 C CA . SER A 1 188 ? -9.014 5.554 28.917 1.00 63.50 188 SER A CA 1
ATOM 1511 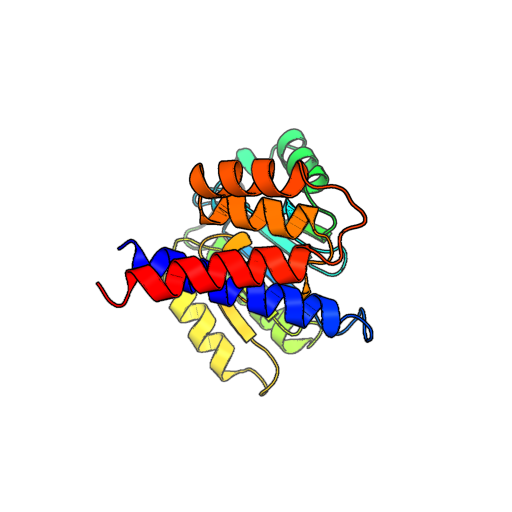C C . SER A 1 188 ? -10.501 5.797 29.214 1.00 63.50 188 SER A C 1
ATOM 1513 O O . SER A 1 188 ? -10.895 5.843 30.380 1.00 63.50 188 SER A O 1
ATOM 1515 N N . LEU A 1 189 ? -11.330 5.971 28.177 1.00 52.47 189 LEU A N 1
ATOM 1516 C CA . LEU A 1 189 ? -12.763 6.187 28.325 1.00 52.47 189 LEU A CA 1
ATOM 1517 C C . LEU A 1 189 ? -13.512 4.850 28.487 1.00 52.47 189 LEU A C 1
ATOM 1519 O O . LEU A 1 189 ? -13.129 3.854 27.875 1.00 52.47 189 LEU A O 1
ATOM 1523 N N . PRO A 1 190 ? -14.600 4.813 29.278 1.00 47.81 190 PRO A N 1
ATOM 1524 C CA . PRO A 1 190 ? -15.452 3.629 29.395 1.00 47.81 190 PRO A CA 1
ATOM 1525 C C . PRO A 1 190 ? -16.108 3.259 28.056 1.00 47.81 190 PRO A C 1
ATOM 1527 O O . PRO A 1 190 ? -16.577 4.150 27.345 1.00 47.81 190 PRO A O 1
ATOM 1530 N N . ALA A 1 191 ? -16.194 1.956 27.761 1.00 48.44 191 ALA A N 1
ATOM 1531 C CA . ALA A 1 191 ? -16.709 1.402 26.500 1.00 48.44 191 ALA A CA 1
ATOM 1532 C C . ALA A 1 191 ? -18.182 1.758 26.200 1.00 48.44 191 ALA A C 1
ATOM 1534 O O . ALA A 1 191 ? -18.593 1.784 25.042 1.00 48.44 191 ALA A O 1
ATOM 1535 N N . ASP A 1 192 ? -18.961 2.103 27.226 1.00 45.38 192 ASP A N 1
ATOM 1536 C CA . ASP A 1 192 ? -20.426 2.169 27.143 1.00 45.38 192 ASP A CA 1
ATOM 1537 C C . ASP A 1 192 ? -20.946 3.596 26.932 1.00 45.38 192 ASP A C 1
ATOM 1539 O O . ASP A 1 192 ? -22.065 3.928 27.320 1.00 45.38 192 ASP A O 1
ATOM 1543 N N . ALA A 1 193 ? -20.129 4.508 26.408 1.00 43.62 193 ALA A N 1
ATOM 1544 C CA . ALA A 1 193 ? -20.462 5.919 26.456 1.00 43.62 193 ALA A CA 1
ATOM 1545 C C . ALA A 1 193 ? -21.214 6.405 25.195 1.00 43.62 193 ALA A C 1
ATOM 1547 O O . ALA A 1 193 ? -20.597 6.565 24.142 1.00 43.62 193 ALA A O 1
ATOM 1548 N N . PRO A 1 194 ? -22.455 6.932 25.331 1.00 44.72 194 PRO A N 1
ATOM 1549 C CA . PRO A 1 194 ? -23.041 7.905 24.391 1.00 44.72 194 PRO A CA 1
ATOM 1550 C C . PRO A 1 194 ? -22.183 9.183 24.226 1.00 44.72 194 PRO A C 1
ATOM 1552 O O . PRO A 1 194 ? -22.544 10.115 23.506 1.00 44.72 194 PRO A O 1
ATOM 1555 N N . LYS A 1 195 ? -21.054 9.256 24.950 1.00 43.66 195 LYS A N 1
ATOM 1556 C CA . LYS A 1 195 ? -20.143 10.386 25.086 1.00 43.66 195 LYS A CA 1
ATOM 1557 C C . LYS A 1 195 ? -19.087 10.462 23.991 1.00 43.66 195 LYS A C 1
ATOM 1559 O O . LYS A 1 195 ? -18.499 11.527 23.884 1.00 43.66 195 LYS A O 1
ATOM 1564 N N . GLU A 1 196 ? -18.857 9.439 23.160 1.00 45.25 196 GLU A N 1
ATOM 1565 C CA . GLU A 1 196 ? -17.942 9.590 22.009 1.00 45.25 196 GLU A CA 1
ATOM 1566 C C . GLU A 1 196 ? -18.381 10.782 21.140 1.00 45.25 196 GLU A C 1
ATOM 1568 O O . GLU A 1 196 ? -17.591 11.686 20.870 1.00 45.25 196 GLU A O 1
ATOM 1573 N N . ARG A 1 197 ? -19.687 10.885 20.850 1.00 41.81 197 ARG A N 1
ATOM 1574 C CA . ARG A 1 197 ? -20.301 12.012 20.124 1.00 41.81 197 ARG A CA 1
ATOM 1575 C C . ARG A 1 197 ? -20.191 13.351 20.860 1.00 41.81 197 ARG A C 1
ATOM 1577 O O . ARG A 1 197 ? -19.886 14.359 20.228 1.00 41.81 197 ARG A O 1
ATOM 1584 N N . SER A 1 198 ? -20.421 13.387 22.175 1.00 43.19 198 SER A N 1
ATOM 1585 C CA . SER A 1 198 ? -20.396 14.642 22.948 1.00 43.19 198 SER A CA 1
ATOM 1586 C C . SER A 1 198 ? -18.976 15.140 23.235 1.00 43.19 198 SER A C 1
ATOM 1588 O O . SER A 1 198 ? -18.749 16.347 23.294 1.00 43.19 198 SER A O 1
ATOM 1590 N N . LEU A 1 199 ? -18.003 14.233 23.357 1.00 45.22 199 LEU A N 1
ATOM 1591 C CA . LEU A 1 199 ? -16.585 14.546 23.520 1.00 45.22 199 LEU A CA 1
ATOM 1592 C C . LEU A 1 199 ? -15.980 15.033 22.199 1.00 45.22 1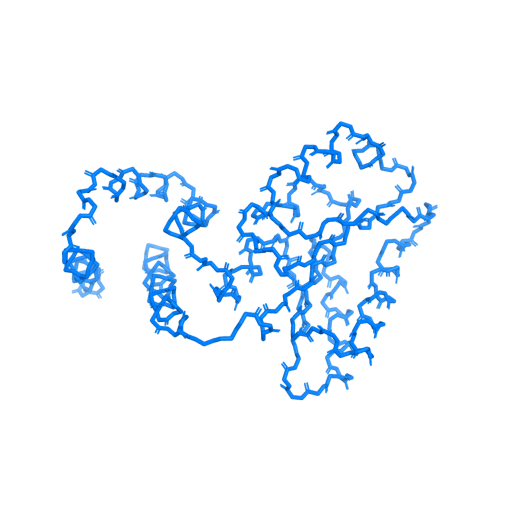99 LEU A C 1
ATOM 1594 O O . LEU A 1 199 ? -15.253 16.025 22.204 1.00 45.22 199 LEU A O 1
ATOM 1598 N N . LEU A 1 200 ? -16.363 14.416 21.073 1.00 49.16 200 LEU A N 1
ATOM 1599 C CA . LEU A 1 200 ? -16.092 14.930 19.729 1.00 49.16 200 LEU A CA 1
ATOM 1600 C C . LEU A 1 200 ? -16.703 16.323 19.546 1.00 49.16 200 LEU A C 1
ATOM 1602 O O . LEU A 1 200 ? -15.976 17.249 19.217 1.00 49.16 200 LEU A O 1
ATOM 1606 N N . GLN A 1 201 ? -17.983 16.537 19.869 1.00 43.34 201 GLN A N 1
ATOM 1607 C CA . GLN A 1 201 ? -18.601 17.874 19.824 1.00 43.34 201 GLN A CA 1
ATOM 1608 C C . GLN A 1 201 ? -17.895 18.899 20.730 1.00 43.34 201 GLN A C 1
ATOM 1610 O O . GLN A 1 201 ? -17.754 20.061 20.350 1.00 43.34 201 GLN A O 1
ATOM 1615 N N . ARG A 1 202 ? -17.392 18.490 21.903 1.00 46.16 202 ARG A N 1
ATOM 1616 C CA . ARG A 1 202 ? -16.599 19.353 22.798 1.00 46.16 202 ARG A CA 1
ATOM 1617 C C . ARG A 1 202 ? -15.216 19.681 22.237 1.00 46.16 202 ARG A C 1
ATOM 1619 O O . ARG A 1 202 ? -14.765 20.814 22.400 1.00 46.16 202 ARG A O 1
ATOM 1626 N N . LEU A 1 203 ? -14.554 18.720 21.590 1.00 44.19 203 LEU A N 1
ATOM 1627 C CA . LEU A 1 203 ? -13.295 18.932 20.872 1.00 44.19 203 LEU A CA 1
ATOM 1628 C C . LEU A 1 203 ? -13.519 19.911 19.712 1.00 44.19 203 LEU A C 1
ATOM 1630 O O . LEU A 1 203 ? -12.852 20.939 19.670 1.00 44.19 203 LEU A O 1
ATOM 1634 N N . LEU A 1 204 ? -14.546 19.694 18.886 1.00 44.06 204 LEU A N 1
ATOM 1635 C CA . LEU A 1 204 ? -14.946 20.598 17.799 1.00 44.06 204 LEU A CA 1
ATOM 1636 C C . LEU A 1 204 ? -15.316 22.007 18.290 1.00 44.06 204 LEU A C 1
ATOM 1638 O O . LEU A 1 204 ? -14.935 23.001 17.674 1.00 44.06 204 LEU A O 1
ATOM 1642 N N . GLY A 1 205 ? -16.000 22.117 19.432 1.00 41.62 205 GLY A N 1
ATOM 1643 C CA . GLY A 1 205 ? -16.347 23.400 20.052 1.00 41.62 205 GLY A CA 1
ATOM 1644 C C . GLY A 1 205 ? -15.133 24.175 20.578 1.00 41.62 205 GLY A C 1
ATOM 1645 O O . GLY A 1 205 ? -15.037 25.384 20.378 1.00 41.62 205 GLY A O 1
ATOM 1646 N N . ARG A 1 206 ? -14.157 23.493 21.192 1.00 38.75 206 ARG A N 1
ATOM 1647 C CA . ARG A 1 206 ? -12.893 24.116 21.639 1.00 38.75 206 ARG A CA 1
ATOM 1648 C C . ARG A 1 206 ? -11.999 24.557 20.477 1.00 38.75 206 ARG A C 1
ATOM 1650 O O . ARG A 1 206 ? -11.160 25.433 20.662 1.00 38.75 206 ARG A O 1
ATOM 1657 N N . MET A 1 207 ? -12.175 23.958 19.302 1.00 38.03 207 MET A N 1
ATOM 1658 C CA . MET A 1 207 ? -11.438 24.292 18.083 1.00 38.03 207 MET A CA 1
ATOM 1659 C C . MET A 1 207 ? -11.978 25.562 17.409 1.00 38.03 207 MET A C 1
ATOM 1661 O O . MET A 1 207 ? -11.180 26.419 17.044 1.00 38.03 207 MET A O 1
ATOM 1665 N N . ARG A 1 208 ? -13.308 25.746 17.355 1.00 35.53 208 ARG A N 1
ATOM 1666 C CA . ARG A 1 208 ? -13.949 26.978 16.839 1.00 35.53 208 ARG A CA 1
ATOM 1667 C C . ARG A 1 208 ? -13.561 28.239 17.621 1.00 35.53 208 ARG A C 1
ATOM 1669 O O . ARG A 1 208 ? -13.434 29.310 17.046 1.00 35.53 208 ARG A O 1
ATOM 1676 N N . MET A 1 209 ? -13.313 28.106 18.924 1.00 33.47 209 MET A N 1
ATOM 1677 C CA . MET A 1 209 ? -12.890 29.216 19.792 1.00 33.47 209 MET A CA 1
ATOM 1678 C C . MET A 1 209 ? -11.450 29.696 19.532 1.00 33.47 209 MET A C 1
ATOM 1680 O O . MET A 1 209 ? -11.091 30.768 19.997 1.00 33.47 209 MET A O 1
ATOM 1684 N N . LYS A 1 210 ? -10.621 28.917 18.819 1.00 33.06 210 LYS A N 1
ATOM 1685 C CA . LYS A 1 210 ? -9.229 29.275 18.475 1.00 33.06 210 LYS A CA 1
ATOM 1686 C C . LYS A 1 210 ? -9.063 29.895 17.085 1.00 33.06 210 LYS A C 1
ATOM 1688 O O . LYS A 1 210 ? -7.952 30.275 16.737 1.00 33.06 210 LYS A O 1
ATOM 1693 N N . GLU A 1 211 ? -10.131 29.961 16.294 1.00 31.42 211 GLU A N 1
ATOM 1694 C CA . GLU A 1 211 ? -10.153 30.638 14.986 1.00 31.42 211 GLU A CA 1
ATOM 1695 C C . GLU A 1 211 ? -10.805 32.028 15.065 1.00 31.42 211 GLU A C 1
ATOM 1697 O O . GLU A 1 211 ? -10.691 32.812 14.131 1.00 31.42 211 GLU A O 1
ATOM 1702 N N . ALA A 1 212 ? -11.451 32.344 16.194 1.00 31.08 212 ALA A N 1
ATOM 1703 C CA . ALA A 1 212 ? -12.078 33.636 16.482 1.00 31.08 212 ALA A CA 1
ATOM 1704 C C . ALA A 1 212 ? -11.228 34.548 17.399 1.00 31.08 212 ALA A C 1
ATOM 1706 O O . ALA A 1 212 ? -11.743 35.523 17.943 1.00 31.08 212 ALA A O 1
ATOM 1707 N N . SER A 1 213 ? -9.944 34.221 17.582 1.00 33.22 213 SER A N 1
ATOM 1708 C CA . SER A 1 213 ? -8.946 34.971 18.363 1.00 33.22 213 SER A CA 1
ATOM 1709 C C . SER A 1 213 ? -7.657 35.115 17.573 1.00 33.22 213 SER A C 1
ATOM 1711 O O . SER A 1 213 ? -7.102 36.229 17.542 1.00 33.22 213 SER A O 1
#

Nearest PDB structures (foldseek):
  3ioc-assembly1_A  TM=3.791E-01  e=2.572E-02  Mycobacterium tuberculosis
  8b70-assembly1_B  TM=3.507E-01  e=1.929E+00  Bacillus subtilis
  4u1x-assembly1_B  TM=2.693E-01  e=4.865E+00  Rattus norvegicus
  4u2q-assembly1_C  TM=3.034E-01  e=7.969E+00  Rattus norvegicus

Solvent-accessible surface area (backbone atoms only — not comparable to full-atom values): 11851 Å² total; per-residue (Å²): 115,74,65,60,57,51,51,49,52,50,54,50,54,49,54,46,52,51,38,66,71,56,68,82,69,72,92,82,75,73,33,39,37,37,42,29,48,37,71,65,58,54,74,56,32,52,40,47,46,59,46,45,32,64,72,23,39,37,39,39,27,27,34,71,81,42,64,67,76,68,31,64,68,51,46,52,53,56,53,72,50,31,59,31,48,73,43,82,43,81,34,70,77,54,91,64,36,48,59,51,51,48,54,52,54,51,53,51,47,64,71,69,61,83,56,40,34,39,35,40,24,38,83,58,67,70,46,49,56,53,27,55,63,52,51,79,72,52,60,97,79,50,47,60,41,58,34,54,26,41,42,57,51,43,68,74,48,42,78,50,56,84,45,72,66,44,53,40,51,49,39,26,73,74,50,42,73,62,20,47,53,52,37,54,58,58,70,73,49,73,91,86,50,85,44,62,63,54,52,49,50,49,52,55,51,62,50,59,63,66,75,79,111

Sequence (213 aa):
MKSHVLFIVHTFCYNILEIRLRKVHNERENMAIYFIDGDNNPKEHIKGIELLAAGDEVHIFYAAKNTYYLSDKNRKAIMSMTEAGVFYKKVMSAPNSVDFAISIAAAERIGSRDCKTIFLVSSDKHFDTIASLLKEKLQEDMIVKRIETIWKGVVMEPSVIETWDKVCLLMKNILGKEGELLYKQIKSLPADAPKERSLLQRLLGRMRMKEAS